Protein AF-A0A1Y2CNN2-F1 (afdb_monomer_lite)

Secondary structure (DSSP, 8-state):
---SS--EEETT--S---TTTPBPHHHHHHH-B-TTSPBEEESS------HHHHHHHHTTS-HHHHHHHHHHTTS-TTTS-HHHHHHHHHHHHTT-SSTTSS-EE--TT--SS--EE----STTSSTHHHHHHHHHHHHHHHHHSPPPTT-SS---S-EEEEEE-SSHHHHHHHHHHTT-TTEEEEEEEETT-S-HHHHHHHHS---TTEEEEEETT--HHHHHHHHHHHHT-HHHHHHHTEEE-STT-HHHHHHHHHHHHHHHHHHHHHHHHHHHHHHHHSS---PPPPPPP--SS-TTS-THHHH--

Sequence (309 aa):
MLGNTILYRSTRDSAAITKEDAFGFEDAVRTGLAADGGLFVPTQVPRIFSYAENAEEWSNLKYHEVAFKVFRAFIPTEEITDADLSAILQKSYATFSDERVVPVVKPGNSDGSIRVLELFHGPTFAFKDVALQALGNLFDFFLSRPQPASSKAERSDKIAVLGATSGDTGGAAIYGLRGKRNVDVFILHPKGRISPVQEQQMTSVLDPNVHNIAVDGATFDDCQEIVKVLMGNPEFKTKYSLAAVNSINWARILAQTVYYFVSYLAVMKKLVWKERRMSANSHVSTSLSQPETLEIFSPHTTPSKWVSQ

Organism: NCBI:txid329046

Structure (mmCIF, N/CA/C/O backbone):
data_AF-A0A1Y2CNN2-F1
#
_entry.id   AF-A0A1Y2CNN2-F1
#
loop_
_atom_site.group_PDB
_atom_site.id
_atom_site.type_symbol
_atom_site.label_atom_id
_atom_site.label_alt_id
_atom_site.label_comp_id
_atom_site.label_asym_id
_atom_site.label_entity_id
_atom_site.label_seq_id
_atom_site.pdbx_PDB_ins_code
_atom_site.Cartn_x
_atom_site.Cartn_y
_atom_site.Cartn_z
_atom_site.occupancy
_atom_site.B_iso_or_equiv
_atom_site.auth_seq_id
_atom_site.auth_comp_id
_atom_site.auth_asym_id
_atom_site.auth_atom_id
_atom_site.pdbx_PDB_model_num
ATOM 1 N N . MET A 1 1 ? 21.809 18.545 13.324 1.00 40.00 1 MET A N 1
ATOM 2 C CA . MET A 1 1 ? 21.553 18.107 11.935 1.00 40.00 1 MET A CA 1
ATOM 3 C C . MET A 1 1 ? 21.005 16.696 11.990 1.00 40.00 1 MET A C 1
ATOM 5 O O . MET A 1 1 ? 21.564 15.885 12.720 1.00 40.00 1 MET A O 1
ATOM 9 N N . LEU A 1 2 ? 19.899 16.429 11.296 1.00 51.34 2 LEU A N 1
ATOM 10 C CA . LEU A 1 2 ? 19.390 15.070 11.103 1.00 51.34 2 LEU A CA 1
ATOM 11 C C . LEU A 1 2 ? 20.512 14.258 10.429 1.00 51.34 2 LEU A C 1
ATOM 13 O O . LEU A 1 2 ? 21.095 14.732 9.458 1.00 51.34 2 LEU A O 1
ATOM 17 N N . GLY A 1 3 ? 20.897 13.108 10.990 1.00 53.44 3 GLY A N 1
ATOM 18 C CA . GLY A 1 3 ? 21.877 12.221 10.347 1.00 53.44 3 GLY A CA 1
ATOM 19 C C . GLY A 1 3 ? 21.348 11.672 9.014 1.00 53.44 3 GLY A C 1
ATOM 20 O O . GLY A 1 3 ? 20.230 11.982 8.618 1.00 53.44 3 GLY A O 1
ATOM 21 N N . ASN A 1 4 ? 22.100 10.793 8.345 1.00 65.12 4 ASN A N 1
ATOM 22 C CA . ASN A 1 4 ? 21.679 10.165 7.075 1.00 65.12 4 ASN A CA 1
ATOM 23 C C . ASN A 1 4 ? 20.389 9.310 7.163 1.00 65.12 4 ASN A C 1
ATOM 25 O O . ASN A 1 4 ? 19.933 8.781 6.154 1.00 65.12 4 ASN A O 1
ATOM 29 N N . THR A 1 5 ? 19.806 9.151 8.351 1.00 80.94 5 THR A N 1
ATOM 30 C CA . THR A 1 5 ? 18.555 8.429 8.594 1.00 80.94 5 THR A CA 1
ATOM 31 C C . THR A 1 5 ? 17.352 9.244 8.106 1.00 80.94 5 THR A C 1
ATOM 33 O O . THR A 1 5 ? 17.127 10.360 8.578 1.00 80.94 5 THR A O 1
ATOM 36 N N . ILE A 1 6 ? 16.545 8.676 7.202 1.00 89.19 6 ILE A N 1
ATOM 37 C CA . ILE A 1 6 ? 15.270 9.279 6.789 1.00 89.19 6 ILE A CA 1
ATOM 38 C C . ILE A 1 6 ? 14.276 9.218 7.947 1.00 89.19 6 ILE A C 1
ATOM 40 O O . ILE A 1 6 ? 14.009 8.147 8.483 1.00 89.19 6 ILE A O 1
ATOM 44 N N . LEU A 1 7 ? 13.722 10.377 8.294 1.00 91.88 7 LEU A N 1
ATOM 45 C CA . LEU A 1 7 ? 12.621 10.529 9.242 1.00 91.88 7 LEU A CA 1
ATOM 46 C C . LEU A 1 7 ? 11.445 11.217 8.548 1.00 91.88 7 LEU A C 1
ATOM 48 O O . LEU A 1 7 ? 11.556 11.656 7.403 1.00 91.88 7 LEU A O 1
ATOM 52 N N . TYR A 1 8 ? 10.328 11.336 9.254 1.00 92.19 8 TYR A N 1
ATOM 53 C CA . TYR A 1 8 ? 9.070 11.862 8.746 1.00 92.19 8 TYR A CA 1
ATOM 54 C C . TYR A 1 8 ? 8.606 13.076 9.536 1.00 92.19 8 TYR A C 1
ATOM 56 O O . TYR A 1 8 ? 8.888 13.220 10.725 1.00 92.19 8 TYR A O 1
ATOM 64 N N . ARG A 1 9 ? 7.872 13.953 8.860 1.00 91.31 9 ARG A N 1
ATOM 65 C CA . ARG A 1 9 ? 7.282 15.164 9.428 1.00 91.31 9 ARG A CA 1
ATOM 66 C C . ARG A 1 9 ? 5.884 15.405 8.893 1.00 91.31 9 ARG A C 1
ATOM 68 O O . ARG A 1 9 ? 5.548 14.894 7.823 1.00 91.31 9 ARG A O 1
ATOM 75 N N . SER A 1 10 ? 5.107 16.224 9.591 1.00 90.81 10 SER A N 1
ATOM 76 C CA . SER A 1 10 ? 3.845 16.725 9.063 1.00 90.81 10 SER A CA 1
ATOM 77 C C . SER A 1 10 ? 4.100 17.774 7.978 1.00 90.81 10 SER A C 1
ATOM 79 O O . SER A 1 10 ? 5.024 18.590 8.040 1.00 90.81 10 SER A O 1
ATOM 81 N N . THR A 1 11 ? 3.239 17.806 6.964 1.00 89.69 11 THR A N 1
ATOM 82 C CA . THR A 1 11 ? 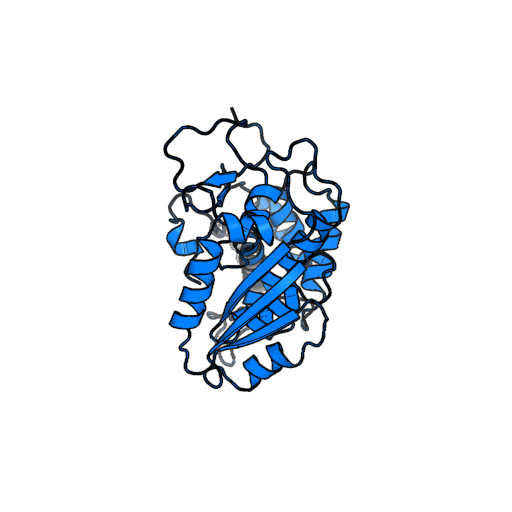3.193 18.906 5.990 1.00 89.69 11 THR A CA 1
ATOM 83 C C . THR A 1 11 ? 2.770 20.242 6.603 1.00 89.69 11 THR A C 1
ATOM 85 O O . THR A 1 11 ? 2.935 21.268 5.948 1.00 89.69 11 THR A O 1
ATOM 88 N N . ARG A 1 12 ? 2.175 20.240 7.803 1.00 88.38 12 ARG A N 1
ATOM 89 C CA . ARG A 1 12 ? 1.718 21.446 8.515 1.00 88.38 12 ARG A CA 1
ATOM 90 C C . ARG A 1 12 ? 2.686 21.901 9.611 1.00 88.38 12 ARG A C 1
ATOM 92 O O . ARG A 1 12 ? 2.452 22.948 10.208 1.00 88.38 12 ARG A O 1
ATOM 99 N N . ASP A 1 13 ? 3.797 21.188 9.801 1.00 84.81 13 ASP A N 1
ATOM 100 C CA . ASP A 1 13 ? 4.881 21.641 10.668 1.00 84.81 13 ASP A CA 1
ATOM 101 C C . ASP A 1 13 ? 5.493 22.927 10.096 1.00 84.81 13 ASP A C 1
ATOM 103 O O . ASP A 1 13 ? 6.092 22.934 9.017 1.00 84.81 13 ASP A O 1
ATOM 107 N N . SER A 1 14 ? 5.329 24.033 10.820 1.00 67.62 14 SER A N 1
ATOM 108 C CA . SER A 1 14 ? 5.828 25.358 10.435 1.00 67.62 14 SER A CA 1
ATOM 109 C C . SER A 1 14 ? 7.227 25.670 10.979 1.00 67.62 14 SER A C 1
ATOM 111 O O . SER A 1 14 ? 7.791 26.711 10.650 1.00 67.62 14 SER A O 1
ATOM 113 N N . ALA A 1 15 ? 7.777 24.806 11.835 1.00 66.25 15 ALA A N 1
ATOM 114 C CA . ALA A 1 15 ? 9.052 25.009 12.517 1.00 66.25 15 ALA A CA 1
ATOM 115 C C . ALA A 1 15 ? 10.172 24.135 11.932 1.00 66.25 15 ALA A C 1
ATOM 117 O O . ALA A 1 15 ? 9.927 23.107 11.300 1.00 66.25 15 ALA A O 1
ATOM 118 N N . ALA A 1 16 ? 11.424 24.538 12.167 1.00 68.31 16 ALA A N 1
ATOM 119 C CA . ALA A 1 16 ? 12.579 23.690 11.900 1.00 68.31 16 ALA A CA 1
ATOM 120 C C . ALA A 1 16 ? 12.519 22.455 12.817 1.00 68.31 16 ALA A C 1
ATOM 122 O O . ALA A 1 16 ? 12.692 22.570 14.026 1.00 68.31 16 ALA A O 1
ATOM 123 N N . ILE A 1 17 ? 12.244 21.290 12.233 1.00 71.44 17 ILE A N 1
ATOM 124 C CA . ILE A 1 17 ? 12.070 20.022 12.949 1.00 71.44 17 ILE A CA 1
ATOM 125 C C . ILE A 1 17 ? 13.416 19.494 13.437 1.00 71.44 17 ILE A C 1
ATOM 127 O O . ILE A 1 17 ? 14.371 19.370 12.660 1.00 71.44 17 ILE A O 1
ATOM 131 N N . THR A 1 18 ? 13.484 19.155 14.721 1.00 73.81 18 THR A N 1
ATOM 132 C CA . THR A 1 18 ? 14.624 18.438 15.298 1.00 73.81 18 THR A CA 1
ATOM 133 C C . THR A 1 18 ? 14.467 16.924 15.118 1.00 73.81 18 THR A C 1
ATOM 135 O O . THR A 1 18 ? 13.418 16.428 14.700 1.00 73.81 18 THR A O 1
ATOM 138 N N . LYS A 1 19 ? 15.520 16.153 15.415 1.00 69.75 19 LYS A N 1
ATOM 139 C CA . LYS A 1 19 ? 15.445 14.683 15.351 1.00 69.75 19 LYS A CA 1
ATOM 140 C C . LYS A 1 19 ? 14.430 14.147 16.364 1.00 69.75 19 LYS A C 1
ATOM 142 O O . LYS A 1 19 ? 13.763 13.150 16.112 1.00 69.75 19 LYS A O 1
ATOM 147 N N . GLU A 1 20 ? 14.318 14.839 17.486 1.00 73.06 20 GLU A N 1
ATOM 148 C CA . GLU A 1 20 ? 13.460 14.537 18.618 1.00 73.06 20 GLU A CA 1
ATOM 149 C C . GLU A 1 20 ? 11.987 14.828 18.310 1.00 73.06 20 GLU A C 1
ATOM 151 O O . GLU A 1 20 ? 11.116 14.186 18.893 1.00 73.06 20 GLU A O 1
ATOM 156 N N . ASP A 1 21 ? 11.698 15.709 17.348 1.00 76.38 21 ASP A N 1
ATOM 157 C CA . ASP A 1 21 ? 10.338 16.028 16.893 1.00 76.38 21 ASP A CA 1
ATOM 158 C C . ASP A 1 21 ? 9.880 15.110 15.750 1.00 76.38 21 ASP A C 1
ATOM 160 O O . ASP A 1 21 ? 8.706 14.756 15.664 1.00 76.38 21 ASP A O 1
ATOM 164 N N . ALA A 1 22 ? 10.811 14.651 14.909 1.00 84.19 22 ALA A N 1
ATOM 165 C CA . ALA A 1 22 ? 10.512 13.836 13.734 1.00 84.19 22 ALA A CA 1
ATOM 166 C C . ALA A 1 22 ? 10.032 12.410 14.074 1.00 84.19 22 ALA A C 1
ATOM 168 O O . ALA A 1 22 ? 10.313 11.862 15.142 1.00 84.19 22 ALA A O 1
ATOM 169 N N . PHE A 1 23 ? 9.310 11.804 13.139 1.00 88.62 23 PHE A N 1
ATOM 170 C CA . PHE A 1 23 ? 8.669 10.496 13.262 1.00 88.62 23 PHE A CA 1
ATOM 171 C C . PHE A 1 23 ? 9.451 9.412 12.512 1.00 88.62 23 PHE A C 1
ATOM 173 O O . PHE A 1 23 ? 10.078 9.693 11.488 1.00 88.62 23 PHE A O 1
ATOM 180 N N . GLY A 1 24 ? 9.401 8.172 13.001 1.00 91.56 24 GLY A N 1
ATOM 181 C CA . GLY A 1 24 ? 9.888 7.008 12.256 1.00 91.56 24 GLY A CA 1
ATOM 182 C C . GLY A 1 24 ? 8.975 6.642 11.081 1.00 91.56 24 GLY A C 1
ATOM 183 O O . GLY A 1 24 ? 7.867 7.169 10.933 1.00 91.56 24 GLY A O 1
ATOM 184 N N . PHE A 1 25 ? 9.416 5.709 10.242 1.00 93.31 25 PHE A N 1
ATOM 185 C CA . PHE A 1 25 ? 8.589 5.159 9.169 1.00 93.31 25 PHE A CA 1
ATOM 186 C C . PHE A 1 25 ? 7.365 4.420 9.721 1.00 93.31 25 PHE A C 1
ATOM 188 O O . PHE A 1 25 ? 6.249 4.654 9.254 1.00 93.31 25 PHE A O 1
ATOM 195 N N . GLU A 1 26 ? 7.537 3.574 10.741 1.00 91.75 26 GLU A N 1
ATOM 196 C CA . GLU A 1 26 ? 6.423 2.879 11.394 1.00 91.75 26 GLU A CA 1
ATOM 197 C C . GLU A 1 26 ? 5.386 3.879 11.928 1.00 91.75 26 GLU A C 1
ATOM 199 O O . GLU A 1 26 ? 4.182 3.651 11.807 1.00 91.75 26 GLU A O 1
ATOM 204 N N . ASP A 1 27 ? 5.835 5.010 12.474 1.00 88.56 27 ASP A N 1
ATOM 205 C CA . ASP A 1 27 ? 4.959 6.066 12.986 1.00 88.56 27 ASP A CA 1
ATOM 206 C C . ASP A 1 27 ? 4.110 6.672 11.874 1.00 88.56 27 ASP A C 1
ATOM 208 O O . ASP A 1 27 ? 2.886 6.752 12.008 1.00 88.56 27 ASP A O 1
ATOM 212 N N . ALA A 1 28 ? 4.743 7.042 10.760 1.00 90.12 28 ALA A N 1
ATOM 213 C CA . ALA A 1 28 ? 4.059 7.587 9.595 1.00 90.12 28 ALA A CA 1
ATOM 214 C C . ALA A 1 28 ? 3.030 6.595 9.025 1.00 90.12 28 ALA A C 1
ATOM 216 O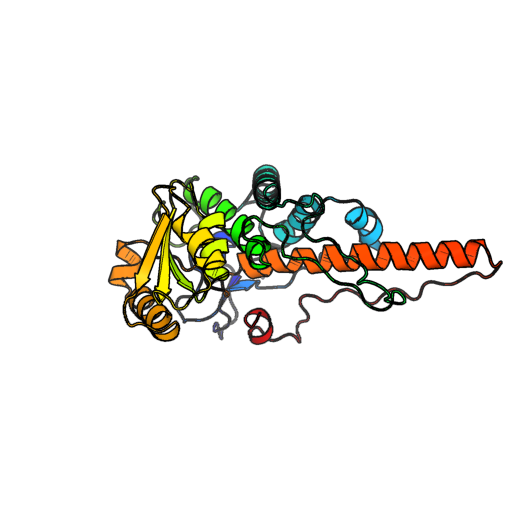 O . ALA A 1 28 ? 1.909 6.982 8.682 1.00 90.12 28 ALA A O 1
ATOM 217 N N . VAL A 1 29 ? 3.377 5.304 8.968 1.00 91.00 29 VAL A N 1
ATOM 218 C CA . VAL A 1 29 ? 2.510 4.250 8.417 1.00 91.00 29 VAL A CA 1
ATOM 219 C C . VAL A 1 29 ? 1.351 3.904 9.350 1.00 91.00 29 VAL A C 1
ATOM 221 O O . VAL A 1 29 ? 0.218 3.789 8.883 1.00 91.00 29 VAL A O 1
ATOM 224 N N . ARG A 1 30 ? 1.593 3.742 10.655 1.00 86.69 30 ARG A N 1
ATOM 225 C CA . ARG A 1 30 ? 0.552 3.353 11.626 1.00 86.69 30 ARG A CA 1
ATOM 226 C C . ARG A 1 30 ? -0.384 4.494 11.989 1.00 86.69 30 ARG A C 1
ATOM 228 O O . ARG A 1 30 ? -1.565 4.249 12.221 1.00 86.69 30 ARG A O 1
ATOM 235 N N . THR A 1 31 ? 0.118 5.724 12.016 1.00 81.44 31 THR A N 1
ATOM 236 C CA . THR A 1 31 ? -0.699 6.893 12.361 1.00 81.44 31 THR A CA 1
ATOM 237 C C . THR A 1 31 ? -1.536 7.355 11.165 1.00 81.44 31 THR A C 1
ATOM 239 O O . THR A 1 31 ? -2.697 7.735 11.330 1.00 81.44 31 THR A O 1
ATOM 242 N N . GLY A 1 32 ? -0.972 7.306 9.951 1.00 79.06 32 GLY A N 1
ATOM 243 C CA . GLY A 1 32 ? -1.628 7.702 8.702 1.00 79.06 32 GLY A CA 1
ATOM 244 C C . GLY A 1 32 ? -1.768 9.219 8.527 1.00 79.06 32 GLY A C 1
ATOM 245 O O . GLY A 1 32 ? -1.270 9.766 7.547 1.00 79.06 32 GLY A O 1
ATOM 246 N N . LEU A 1 33 ? -2.413 9.904 9.477 1.00 80.19 33 LEU A N 1
ATOM 247 C CA . LEU A 1 33 ? -2.589 11.362 9.504 1.00 80.19 33 LEU A CA 1
ATOM 248 C C . LEU A 1 33 ? -1.944 11.943 10.766 1.00 80.19 33 LEU A C 1
ATOM 250 O O . LEU A 1 33 ? -2.186 11.435 11.861 1.00 80.19 33 LEU A O 1
ATOM 254 N N . ALA A 1 34 ? -1.152 13.006 10.625 1.00 82.50 34 ALA A N 1
ATOM 255 C CA . ALA A 1 34 ? -0.531 13.675 11.764 1.00 82.50 34 ALA A CA 1
ATOM 256 C C . ALA A 1 34 ? -1.586 14.342 12.672 1.00 82.50 34 ALA A C 1
ATOM 258 O O . ALA A 1 34 ? -2.714 14.617 12.254 1.00 82.50 34 ALA A O 1
ATOM 259 N N . ALA A 1 35 ? -1.227 14.592 13.936 1.00 80.06 35 ALA A N 1
ATOM 260 C CA . ALA A 1 35 ? -2.151 15.117 14.951 1.00 80.06 35 ALA A CA 1
ATOM 261 C C . ALA A 1 35 ? -2.714 16.512 14.612 1.00 80.06 35 ALA A C 1
ATOM 263 O O . ALA A 1 35 ? -3.824 16.852 15.008 1.00 80.06 35 ALA A O 1
ATOM 264 N N . ASP A 1 36 ? -1.974 17.294 13.831 1.00 82.44 36 ASP A N 1
ATOM 265 C CA . ASP A 1 36 ? -2.351 18.610 13.304 1.00 82.44 36 ASP A CA 1
ATOM 266 C C . ASP A 1 36 ? -3.210 18.537 12.018 1.00 82.44 36 ASP A C 1
ATOM 268 O O . ASP A 1 36 ? -3.526 19.560 11.399 1.00 82.44 36 ASP A O 1
ATOM 272 N N . GLY A 1 37 ? -3.570 17.326 11.577 1.00 79.06 37 GLY A N 1
ATOM 273 C CA . GLY A 1 37 ? -4.293 17.061 10.335 1.00 79.06 37 GLY A CA 1
ATOM 274 C C . GLY A 1 37 ? -3.444 17.182 9.064 1.00 79.06 37 GLY A C 1
ATOM 275 O O . GLY A 1 37 ? -4.004 17.248 7.968 1.00 79.06 37 GLY A O 1
ATOM 276 N N . GLY A 1 38 ? -2.118 17.269 9.183 1.00 85.50 38 GLY A N 1
ATOM 277 C CA . GLY A 1 38 ? -1.180 17.227 8.066 1.00 85.50 38 GLY A CA 1
ATOM 278 C C . GLY A 1 38 ? -0.840 15.803 7.620 1.00 85.50 38 GLY A C 1
ATOM 279 O O . GLY A 1 38 ? -1.172 14.814 8.275 1.00 85.50 38 GLY A O 1
ATOM 280 N N . LEU A 1 39 ? -0.182 15.698 6.465 1.00 88.38 39 LEU A N 1
ATOM 281 C CA . LEU A 1 39 ? 0.276 14.424 5.907 1.00 88.38 39 LEU A CA 1
ATOM 282 C C . LEU A 1 39 ? 1.710 14.145 6.339 1.00 88.38 39 LEU A C 1
ATOM 284 O O . LEU A 1 39 ? 2.512 15.074 6.422 1.00 88.38 39 LEU A O 1
ATOM 288 N N . PHE A 1 40 ? 2.051 12.874 6.544 1.00 90.06 40 PHE A N 1
ATOM 289 C CA . PHE A 1 40 ? 3.444 12.495 6.748 1.00 90.06 40 PHE A CA 1
ATOM 290 C C . PHE A 1 40 ? 4.212 12.517 5.427 1.00 90.06 40 PHE A C 1
ATOM 292 O O . PHE A 1 40 ? 3.811 11.890 4.446 1.00 90.06 40 PHE A O 1
ATOM 299 N N . VAL A 1 41 ? 5.339 13.222 5.424 1.00 92.69 41 VAL A N 1
ATOM 300 C CA . VAL A 1 41 ? 6.306 13.269 4.321 1.00 92.69 41 VAL A CA 1
ATOM 301 C C . VAL A 1 41 ? 7.716 13.084 4.875 1.00 92.69 41 VAL A C 1
ATOM 303 O O . VAL A 1 41 ? 7.967 13.457 6.025 1.00 92.69 41 VAL A O 1
ATOM 306 N N . PRO A 1 42 ? 8.653 12.517 4.101 1.00 92.56 42 PRO A N 1
ATOM 307 C CA . PRO A 1 42 ? 10.022 12.366 4.555 1.00 92.56 42 PRO A CA 1
ATOM 308 C C . PRO A 1 42 ? 10.675 13.744 4.720 1.00 92.56 42 PRO A C 1
ATOM 310 O O . PRO A 1 42 ? 10.375 14.693 3.990 1.00 92.56 42 PRO A O 1
ATOM 313 N N . THR A 1 43 ? 11.588 13.866 5.679 1.00 90.81 43 THR A N 1
ATOM 314 C CA . THR A 1 43 ? 12.342 15.103 5.930 1.00 90.81 43 THR A CA 1
ATOM 315 C C . THR A 1 43 ? 13.225 15.490 4.745 1.00 90.81 43 THR A C 1
ATOM 317 O O . THR A 1 43 ? 13.481 16.674 4.538 1.00 90.81 43 THR A O 1
ATOM 320 N N . GLN A 1 44 ? 13.631 14.509 3.938 1.00 89.19 44 GLN A N 1
ATOM 321 C CA . GLN A 1 44 ? 14.338 14.687 2.676 1.00 89.19 44 GLN A CA 1
ATOM 322 C C . GLN A 1 44 ? 13.976 13.568 1.692 1.00 89.19 44 GLN A C 1
ATOM 324 O O . GLN A 1 44 ? 13.674 12.447 2.095 1.00 89.19 44 GLN A O 1
ATOM 329 N N . VAL A 1 45 ? 14.046 13.860 0.395 1.00 90.50 45 VAL A N 1
ATOM 330 C CA . VAL A 1 45 ? 13.874 12.855 -0.660 1.00 90.50 45 VAL A CA 1
ATOM 331 C C . VAL A 1 45 ? 15.255 12.284 -1.010 1.00 90.50 45 VAL A C 1
ATOM 333 O O . VAL A 1 45 ? 16.107 13.038 -1.485 1.00 90.50 45 VAL A O 1
ATOM 336 N N . PRO A 1 46 ? 15.516 10.984 -0.785 1.00 90.19 46 PRO A N 1
ATOM 337 C CA . PRO A 1 46 ? 16.799 10.378 -1.111 1.00 90.19 46 PRO A CA 1
ATOM 338 C C . PRO A 1 46 ? 16.989 10.283 -2.631 1.00 90.19 46 PRO A C 1
ATOM 340 O O . PRO A 1 46 ? 16.077 9.916 -3.374 1.00 90.19 46 PRO A O 1
ATOM 343 N N . ARG A 1 47 ? 18.209 10.557 -3.102 1.00 89.94 47 ARG A N 1
ATOM 344 C CA . ARG A 1 47 ? 18.607 10.272 -4.485 1.00 89.94 47 ARG A CA 1
ATOM 345 C C . ARG A 1 47 ? 19.082 8.824 -4.570 1.00 89.94 47 ARG A C 1
ATOM 347 O O . ARG A 1 47 ? 20.165 8.507 -4.095 1.00 89.94 47 ARG A O 1
ATOM 354 N N . ILE A 1 48 ? 18.259 7.963 -5.162 1.00 90.19 48 ILE A N 1
ATOM 355 C CA . ILE A 1 48 ? 18.461 6.501 -5.140 1.00 90.19 48 ILE A CA 1
ATOM 356 C C . ILE A 1 48 ? 18.799 5.897 -6.501 1.00 90.19 48 ILE A C 1
ATOM 358 O O . ILE A 1 48 ? 19.053 4.700 -6.595 1.00 90.19 48 ILE A O 1
ATOM 362 N N . PHE A 1 49 ? 18.729 6.705 -7.558 1.00 90.00 49 PHE A N 1
ATOM 363 C CA . PHE A 1 49 ? 18.868 6.237 -8.925 1.00 90.00 49 PHE A CA 1
ATOM 364 C C . PHE A 1 49 ? 19.586 7.270 -9.787 1.00 90.00 49 PHE A C 1
ATOM 366 O O . PHE A 1 49 ? 19.257 8.460 -9.784 1.00 90.00 49 PHE A O 1
ATOM 373 N N . SER A 1 50 ? 20.525 6.774 -10.578 1.00 89.44 50 SER A N 1
ATOM 374 C CA . SER A 1 50 ? 21.099 7.450 -11.731 1.00 89.44 50 SER A CA 1
ATOM 375 C C . SER A 1 50 ? 21.088 6.480 -12.902 1.00 89.44 50 SER A C 1
ATOM 377 O O . SER A 1 50 ? 21.431 5.305 -12.749 1.00 89.44 50 SER A O 1
ATOM 379 N N . TYR A 1 51 ? 20.730 6.964 -14.093 1.00 84.00 51 TYR A N 1
ATOM 380 C CA . TYR A 1 51 ? 20.721 6.110 -15.278 1.00 84.00 51 TYR A CA 1
ATOM 381 C C . TYR A 1 51 ? 22.109 5.510 -15.546 1.00 84.00 51 TYR A C 1
ATOM 383 O O . TYR A 1 51 ? 22.230 4.317 -15.809 1.00 84.00 51 TYR A O 1
ATOM 391 N N . ALA A 1 52 ? 23.158 6.327 -15.430 1.00 86.06 52 ALA A N 1
ATOM 392 C CA . ALA A 1 52 ? 24.531 5.909 -15.695 1.00 86.06 52 ALA A CA 1
ATOM 393 C C . ALA A 1 52 ? 25.048 4.861 -14.697 1.00 86.06 52 ALA A C 1
ATOM 395 O O . ALA A 1 52 ? 25.861 4.022 -15.067 1.00 86.06 52 ALA A O 1
ATOM 396 N N . GLU A 1 53 ? 24.582 4.910 -13.449 1.00 86.94 53 GLU A N 1
ATOM 397 C CA . GLU A 1 53 ? 25.112 4.075 -12.366 1.00 86.94 53 GLU A CA 1
ATOM 398 C C . GLU A 1 53 ? 24.292 2.799 -12.167 1.00 86.94 53 GLU A C 1
ATOM 400 O O . GLU A 1 53 ? 24.843 1.762 -11.812 1.00 86.94 53 GLU A O 1
ATOM 405 N N . ASN A 1 54 ? 22.972 2.860 -12.376 1.00 89.88 54 ASN A N 1
ATOM 406 C CA . ASN A 1 54 ? 22.060 1.828 -11.881 1.00 89.88 54 ASN A CA 1
ATOM 407 C C . ASN A 1 54 ? 21.152 1.209 -12.946 1.00 89.88 54 ASN A C 1
ATOM 409 O O . ASN A 1 54 ? 20.540 0.177 -12.673 1.00 89.88 54 ASN A O 1
ATOM 413 N N . ALA A 1 55 ? 21.023 1.802 -14.142 1.00 89.69 55 ALA A N 1
ATOM 414 C CA . ALA A 1 55 ? 20.021 1.349 -15.111 1.00 89.69 55 ALA A CA 1
ATOM 415 C C . ALA A 1 55 ? 20.230 -0.107 -15.545 1.00 89.69 55 ALA A C 1
ATOM 417 O O . ALA A 1 55 ? 19.258 -0.853 -15.645 1.00 89.69 55 ALA A O 1
ATOM 418 N N . GLU A 1 56 ? 21.476 -0.526 -15.779 1.00 89.81 56 GLU A N 1
ATOM 419 C CA . GLU A 1 56 ? 21.776 -1.900 -16.188 1.00 89.81 56 GLU A CA 1
ATOM 420 C C . GLU A 1 56 ? 21.369 -2.905 -15.106 1.00 89.81 56 GLU A C 1
ATOM 422 O O . GLU A 1 56 ? 20.568 -3.799 -15.384 1.00 89.81 56 GLU A O 1
ATOM 427 N N . GLU A 1 57 ? 21.838 -2.700 -13.873 1.00 93.81 57 GLU A N 1
ATOM 428 C CA . GLU A 1 57 ? 21.508 -3.533 -12.714 1.00 93.81 57 GLU A CA 1
ATOM 429 C C . GLU A 1 57 ? 19.991 -3.599 -12.502 1.00 93.81 57 GLU A C 1
ATOM 431 O O . GLU A 1 57 ? 19.403 -4.680 -12.542 1.00 93.81 57 GLU A O 1
ATOM 436 N N . TRP A 1 58 ? 19.334 -2.446 -12.339 1.00 95.31 58 TRP A N 1
ATOM 437 C CA . TRP A 1 58 ? 17.916 -2.396 -11.983 1.00 95.31 58 TRP A CA 1
ATOM 438 C C . TRP A 1 58 ? 17.017 -2.947 -13.091 1.00 95.31 58 TRP A C 1
ATOM 440 O O . TRP A 1 58 ? 15.959 -3.500 -12.804 1.00 95.31 58 TRP A O 1
ATOM 450 N N . SER A 1 59 ? 17.431 -2.850 -14.358 1.00 93.06 59 SER A N 1
ATOM 451 C CA . SER A 1 59 ? 16.666 -3.398 -15.486 1.00 93.06 59 SER A CA 1
ATOM 452 C C . SER A 1 59 ? 16.635 -4.930 -15.552 1.00 93.06 59 SER A C 1
ATOM 454 O O . SER A 1 59 ? 15.926 -5.488 -16.399 1.00 93.06 59 SER A O 1
ATOM 456 N N . ASN A 1 60 ? 17.435 -5.607 -14.725 1.00 94.12 60 ASN A N 1
ATOM 457 C CA . ASN A 1 60 ? 17.497 -7.064 -14.625 1.00 94.12 60 ASN A CA 1
ATOM 458 C C . ASN A 1 60 ? 16.868 -7.597 -13.326 1.00 94.12 60 ASN A C 1
ATOM 460 O O . ASN A 1 60 ? 16.786 -8.810 -13.153 1.00 94.12 60 ASN A O 1
ATOM 464 N N . LEU A 1 61 ? 16.412 -6.707 -12.443 1.00 97.06 61 LEU A N 1
ATOM 465 C CA . LEU A 1 61 ? 15.756 -7.058 -11.190 1.00 97.06 61 LEU A CA 1
ATOM 466 C C . LEU A 1 61 ? 14.277 -7.395 -11.396 1.00 97.06 61 LEU A C 1
ATOM 468 O O . LEU A 1 61 ? 13.595 -6.836 -12.260 1.00 97.06 61 LEU A O 1
ATOM 472 N N . LYS A 1 62 ? 13.759 -8.276 -10.542 1.00 97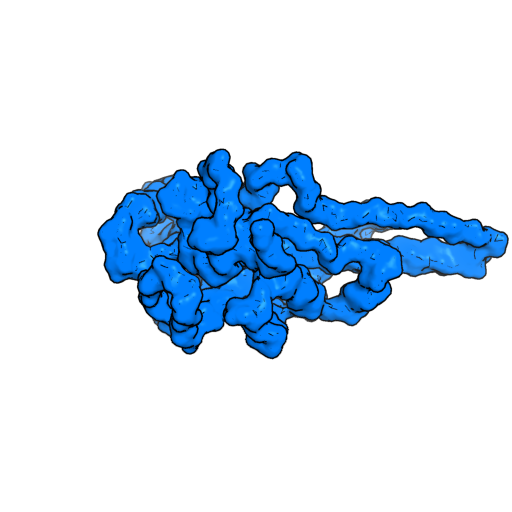.94 62 LYS A N 1
ATOM 473 C CA . LYS A 1 62 ? 12.323 -8.504 -10.367 1.00 97.94 62 LYS A CA 1
ATOM 474 C C . LYS A 1 62 ? 11.675 -7.305 -9.678 1.00 97.94 62 LYS A C 1
ATOM 476 O O . LYS A 1 62 ? 12.326 -6.521 -8.988 1.00 97.94 62 LYS A O 1
ATOM 481 N N . TYR A 1 63 ? 10.351 -7.199 -9.798 1.00 98.44 63 TYR A N 1
ATOM 482 C CA . TYR A 1 63 ? 9.595 -6.079 -9.231 1.00 98.44 63 TYR A CA 1
ATOM 483 C C . TYR A 1 63 ? 9.850 -5.881 -7.728 1.00 98.44 63 TYR A C 1
ATOM 485 O O . TYR A 1 63 ? 10.132 -4.768 -7.292 1.00 98.44 63 TYR A O 1
ATOM 493 N N . HIS A 1 64 ? 9.809 -6.960 -6.938 1.00 98.50 64 HIS A N 1
ATOM 494 C CA . HIS A 1 64 ? 10.024 -6.888 -5.488 1.00 98.50 64 HIS A CA 1
ATOM 495 C C . HIS A 1 64 ? 11.460 -6.483 -5.107 1.00 98.50 64 HIS A C 1
ATOM 497 O O . HIS A 1 64 ? 11.669 -5.911 -4.041 1.00 98.50 64 HIS A O 1
ATOM 503 N N . GLU A 1 65 ? 12.446 -6.727 -5.971 1.00 98.56 65 GLU A N 1
ATOM 504 C CA . GLU A 1 65 ? 13.842 -6.333 -5.751 1.00 98.56 65 GLU A CA 1
ATOM 505 C C . GLU A 1 65 ? 14.048 -4.840 -6.051 1.00 98.56 65 GLU A C 1
ATOM 507 O O . GLU A 1 65 ? 14.736 -4.145 -5.303 1.00 98.56 65 GLU A O 1
ATOM 512 N N . VAL A 1 66 ? 13.388 -4.309 -7.090 1.00 98.31 66 VAL A N 1
ATOM 513 C CA . VAL A 1 66 ? 13.317 -2.853 -7.313 1.00 98.31 66 VAL A CA 1
ATOM 514 C C . VAL A 1 66 ? 12.568 -2.184 -6.160 1.00 98.31 66 VAL A C 1
ATOM 516 O O . VAL A 1 66 ? 13.040 -1.185 -5.618 1.00 98.31 66 VAL A O 1
ATOM 519 N N . ALA A 1 67 ? 11.444 -2.766 -5.727 1.00 98.56 67 ALA A N 1
ATOM 520 C CA . ALA A 1 67 ? 10.703 -2.291 -4.563 1.00 98.56 67 ALA A CA 1
ATOM 521 C C . ALA A 1 67 ? 11.591 -2.251 -3.314 1.00 98.56 67 ALA A C 1
ATOM 523 O O . ALA A 1 67 ? 11.553 -1.264 -2.589 1.00 98.56 67 ALA A O 1
ATOM 524 N N . PHE A 1 68 ? 12.431 -3.267 -3.091 1.00 98.69 68 PHE A N 1
ATOM 525 C CA . PHE A 1 68 ? 13.352 -3.308 -1.956 1.00 98.69 68 PHE A CA 1
ATOM 526 C C . PHE A 1 68 ? 14.311 -2.119 -1.964 1.00 98.69 68 PHE A C 1
ATOM 528 O O . PHE A 1 68 ? 14.424 -1.426 -0.955 1.00 98.69 68 PHE A O 1
ATOM 535 N N . LYS A 1 69 ? 14.946 -1.826 -3.106 1.00 97.94 69 LYS A N 1
ATOM 536 C CA . LYS A 1 69 ? 15.861 -0.681 -3.227 1.00 97.94 69 LYS A CA 1
ATOM 537 C C . LYS A 1 69 ? 15.156 0.651 -2.973 1.00 97.94 69 LYS A C 1
ATOM 539 O O . LYS A 1 69 ? 15.699 1.502 -2.272 1.00 97.94 69 LYS A O 1
ATOM 544 N N . VAL A 1 70 ? 13.941 0.814 -3.502 1.00 97.62 70 VAL A N 1
ATOM 545 C CA . VAL A 1 70 ? 13.126 2.014 -3.273 1.00 97.62 70 VAL A CA 1
ATOM 546 C C . VAL A 1 70 ? 12.751 2.129 -1.798 1.00 97.62 70 VAL A C 1
ATOM 548 O O . VAL A 1 70 ? 13.052 3.142 -1.185 1.00 97.62 70 VAL A O 1
ATOM 551 N N . PHE A 1 71 ? 12.163 1.095 -1.194 1.00 98.06 71 PHE A N 1
ATOM 552 C CA . PHE A 1 71 ? 11.710 1.127 0.198 1.00 98.06 71 PHE A CA 1
ATOM 553 C C . PHE A 1 71 ? 12.862 1.334 1.177 1.00 98.06 71 PHE A C 1
ATOM 555 O O . PHE A 1 71 ? 12.751 2.163 2.076 1.00 98.06 71 PHE A O 1
ATOM 562 N N . ARG A 1 72 ? 13.989 0.638 0.991 1.00 97.25 72 ARG A N 1
ATOM 563 C CA . ARG A 1 72 ? 15.152 0.742 1.880 1.00 97.25 72 ARG A CA 1
ATOM 564 C C . ARG A 1 72 ? 15.685 2.169 1.978 1.00 97.25 72 ARG A C 1
ATOM 566 O O . ARG A 1 72 ? 16.128 2.580 3.043 1.00 97.25 72 ARG A O 1
ATOM 573 N N . ALA A 1 73 ? 15.591 2.952 0.908 1.00 95.50 73 ALA A N 1
ATOM 574 C CA . ALA A 1 73 ? 16.018 4.343 0.945 1.00 95.50 73 ALA A CA 1
ATOM 575 C C . ALA A 1 73 ? 15.163 5.234 1.857 1.00 95.50 73 ALA A C 1
ATOM 577 O O . ALA A 1 73 ? 15.632 6.286 2.273 1.00 95.50 73 ALA A O 1
ATOM 578 N N . PHE A 1 74 ? 13.932 4.823 2.167 1.00 96.12 74 PHE A N 1
ATOM 579 C CA . PHE A 1 74 ? 12.985 5.550 3.016 1.00 96.12 74 PHE A CA 1
ATOM 580 C C . PHE A 1 74 ? 12.762 4.888 4.384 1.00 96.12 74 PHE A C 1
ATOM 582 O O . PHE A 1 74 ? 12.042 5.446 5.215 1.00 96.12 74 PHE A O 1
ATOM 589 N N . ILE A 1 75 ? 13.343 3.704 4.610 1.00 95.31 75 ILE A N 1
ATOM 590 C CA . ILE A 1 75 ? 13.125 2.880 5.801 1.00 95.31 75 ILE A CA 1
ATOM 591 C C . ILE A 1 75 ? 14.480 2.511 6.417 1.00 95.31 75 ILE A C 1
ATOM 593 O O . ILE A 1 75 ? 15.202 1.675 5.856 1.00 95.31 75 ILE A O 1
ATOM 597 N N . PRO A 1 76 ? 14.820 3.079 7.585 1.00 93.06 76 PRO A N 1
ATOM 598 C CA . PRO A 1 76 ? 16.030 2.717 8.315 1.00 93.06 76 PRO A CA 1
ATOM 599 C C . PRO A 1 76 ? 16.080 1.219 8.654 1.00 93.06 76 PRO A C 1
ATOM 601 O O . PRO A 1 76 ? 15.055 0.589 8.932 1.00 93.06 76 PRO A O 1
ATOM 604 N N . THR A 1 77 ? 17.278 0.631 8.646 1.00 93.44 77 THR A N 1
ATOM 605 C CA . THR A 1 77 ? 17.488 -0.794 8.969 1.00 93.44 77 THR A CA 1
ATOM 606 C C . THR A 1 77 ? 17.146 -1.131 10.417 1.00 93.44 77 THR A C 1
ATOM 608 O O . THR A 1 77 ? 16.817 -2.274 10.723 1.00 93.44 77 THR A O 1
ATOM 611 N N . GLU A 1 78 ? 17.182 -0.131 11.295 1.00 90.75 78 GLU A N 1
ATOM 612 C CA . GLU A 1 78 ? 16.769 -0.216 12.694 1.00 90.75 78 GLU A CA 1
ATOM 613 C C . GLU A 1 78 ? 15.252 -0.409 12.833 1.00 90.75 78 GLU A C 1
ATOM 615 O O . GLU A 1 78 ? 14.794 -0.994 13.813 1.00 90.75 78 GLU A O 1
ATOM 620 N N . GLU A 1 79 ? 14.463 0.061 11.860 1.00 91.56 79 GLU A N 1
ATOM 621 C CA . GLU A 1 79 ? 13.011 -0.122 11.863 1.00 91.56 79 GLU A CA 1
ATOM 622 C C . GLU A 1 79 ? 12.600 -1.443 11.217 1.00 91.56 79 GLU A C 1
ATOM 624 O O . GLU A 1 79 ? 11.764 -2.152 11.779 1.00 91.56 79 GLU A O 1
ATOM 629 N N . ILE A 1 80 ? 13.187 -1.788 10.066 1.00 94.94 80 ILE A N 1
ATOM 630 C CA . ILE A 1 80 ? 12.936 -3.049 9.354 1.00 94.94 80 ILE A CA 1
ATOM 631 C C . ILE A 1 80 ? 14.261 -3.578 8.805 1.00 94.94 80 ILE A C 1
ATOM 633 O O . ILE A 1 80 ? 14.893 -2.904 7.988 1.00 94.94 80 ILE A O 1
ATOM 637 N N . THR A 1 81 ? 14.661 -4.795 9.181 1.00 96.69 81 THR A N 1
ATOM 638 C CA . THR A 1 81 ? 15.895 -5.414 8.668 1.00 96.69 81 THR A CA 1
ATOM 639 C C . THR A 1 81 ? 15.808 -5.689 7.162 1.00 96.69 81 THR A C 1
ATOM 641 O O . THR A 1 81 ? 14.724 -5.681 6.577 1.00 96.69 81 THR A O 1
ATOM 644 N N . ASP A 1 82 ? 16.940 -5.921 6.493 1.00 98.19 82 ASP A N 1
ATOM 645 C CA . ASP A 1 82 ? 16.950 -6.273 5.061 1.00 98.19 82 ASP A CA 1
ATOM 646 C C . ASP A 1 82 ? 16.226 -7.582 4.765 1.00 98.19 82 ASP A C 1
ATOM 648 O O . ASP A 1 82 ? 15.475 -7.664 3.791 1.00 98.19 82 ASP A O 1
ATOM 652 N N . ALA A 1 83 ? 16.397 -8.575 5.636 1.00 98.50 83 ALA A N 1
ATOM 653 C CA . ALA A 1 83 ? 15.708 -9.850 5.515 1.00 98.50 83 ALA A CA 1
ATOM 654 C C . ALA A 1 83 ? 14.187 -9.668 5.626 1.00 98.50 83 ALA A C 1
ATOM 656 O O . ALA A 1 83 ? 13.448 -10.151 4.765 1.00 98.50 83 ALA A O 1
ATOM 657 N N . ASP A 1 84 ? 13.728 -8.912 6.627 1.00 98.38 84 ASP A N 1
ATOM 658 C CA . ASP A 1 84 ? 12.300 -8.666 6.841 1.00 98.38 84 ASP A CA 1
ATOM 659 C C . ASP A 1 84 ? 11.689 -7.853 5.698 1.00 98.38 84 ASP A C 1
ATOM 661 O O . ASP A 1 84 ? 10.643 -8.224 5.168 1.00 98.38 84 ASP A O 1
ATOM 665 N N . LEU A 1 85 ? 12.351 -6.773 5.264 1.00 98.69 85 LEU A N 1
ATOM 666 C CA . LEU A 1 85 ? 11.842 -5.933 4.180 1.00 98.69 85 LEU A CA 1
ATOM 667 C C . LEU A 1 85 ? 11.746 -6.718 2.866 1.00 98.69 85 LEU A C 1
ATOM 669 O O . LEU A 1 85 ? 10.742 -6.617 2.160 1.00 98.69 85 LEU A O 1
ATOM 673 N N . SER A 1 86 ? 12.761 -7.527 2.555 1.00 98.69 86 SER A N 1
ATOM 674 C CA . SER A 1 86 ? 12.744 -8.397 1.377 1.00 98.69 86 SER A CA 1
ATOM 675 C C . SER A 1 86 ? 11.581 -9.394 1.435 1.00 98.69 86 SER A C 1
ATOM 677 O O . SER A 1 86 ? 10.806 -9.494 0.481 1.00 98.69 86 SER A O 1
ATOM 679 N N . ALA A 1 87 ? 11.380 -10.054 2.582 1.00 98.62 87 ALA A N 1
ATOM 680 C CA . ALA A 1 87 ? 10.285 -11.001 2.781 1.00 98.62 87 ALA A CA 1
ATOM 681 C C . ALA A 1 87 ? 8.899 -10.337 2.665 1.00 98.62 87 ALA A C 1
ATOM 683 O O . ALA A 1 87 ? 8.003 -10.882 2.015 1.00 98.62 87 ALA A O 1
ATOM 684 N N . ILE A 1 88 ? 8.724 -9.142 3.242 1.00 98.62 88 ILE A N 1
ATOM 685 C CA . ILE A 1 88 ? 7.486 -8.353 3.155 1.00 98.62 88 ILE A CA 1
ATOM 686 C C . ILE A 1 88 ? 7.151 -8.046 1.695 1.00 98.62 88 ILE A C 1
ATOM 688 O O . ILE A 1 88 ? 6.024 -8.286 1.255 1.00 98.62 88 ILE A O 1
ATOM 692 N N . LEU A 1 89 ? 8.112 -7.532 0.927 1.00 98.69 89 LEU A N 1
ATOM 693 C CA . LEU A 1 89 ? 7.881 -7.118 -0.457 1.00 98.69 89 LEU A CA 1
ATOM 694 C C . LEU A 1 89 ? 7.680 -8.316 -1.385 1.00 98.69 89 LEU A C 1
ATOM 696 O O . LEU A 1 89 ? 6.789 -8.286 -2.233 1.00 98.69 89 LEU A O 1
ATOM 700 N N . GLN A 1 90 ? 8.433 -9.399 -1.187 1.00 98.50 90 GLN A N 1
ATOM 701 C CA . GLN A 1 90 ? 8.226 -10.640 -1.928 1.00 98.50 90 GLN A CA 1
ATOM 702 C C . GLN A 1 90 ? 6.814 -11.195 -1.690 1.00 98.50 90 GLN A C 1
ATOM 704 O O . GLN A 1 90 ? 6.110 -11.503 -2.649 1.00 98.50 90 GLN A O 1
ATOM 709 N N . LYS A 1 91 ? 6.360 -11.252 -0.429 1.00 98.31 91 LYS A N 1
ATOM 710 C CA . LYS A 1 91 ? 4.994 -11.675 -0.075 1.00 98.31 91 LYS A CA 1
ATOM 711 C C . LYS A 1 91 ? 3.928 -10.756 -0.679 1.00 98.31 91 LYS A C 1
ATOM 713 O O . LYS A 1 91 ? 2.892 -11.239 -1.122 1.00 98.31 91 LYS A O 1
ATOM 718 N N . SER A 1 92 ? 4.182 -9.448 -0.711 1.00 98.38 92 SER A N 1
ATOM 719 C CA . SER A 1 92 ? 3.227 -8.439 -1.193 1.00 98.38 92 SER A CA 1
ATOM 720 C C . SER A 1 92 ? 2.936 -8.540 -2.684 1.00 98.38 92 SER A C 1
ATOM 722 O O . SER A 1 92 ? 1.812 -8.287 -3.102 1.00 98.38 92 SER A O 1
ATOM 724 N N . TYR A 1 93 ? 3.932 -8.911 -3.484 1.00 98.50 93 TYR A N 1
ATOM 725 C CA . TYR A 1 93 ? 3.791 -8.948 -4.939 1.00 98.50 93 TYR A CA 1
ATOM 726 C C . TYR A 1 93 ? 3.619 -10.362 -5.509 1.00 98.50 93 TYR A C 1
ATOM 728 O O . TYR A 1 93 ? 3.419 -10.510 -6.709 1.00 98.50 93 TYR A O 1
ATOM 736 N N . ALA A 1 94 ? 3.629 -11.398 -4.663 1.00 97.75 94 ALA A N 1
ATOM 737 C CA . ALA A 1 94 ? 3.410 -12.789 -5.071 1.00 97.75 94 ALA A CA 1
ATOM 738 C C . ALA A 1 94 ? 1.954 -13.115 -5.458 1.00 97.75 94 ALA A C 1
ATOM 740 O O . ALA A 1 94 ? 1.705 -14.141 -6.081 1.00 97.75 94 ALA A O 1
ATOM 741 N N . THR A 1 95 ? 0.988 -12.272 -5.079 1.00 94.69 95 THR A N 1
ATOM 742 C CA . THR A 1 95 ? -0.445 -12.458 -5.382 1.00 94.69 95 THR A CA 1
ATOM 743 C C . THR A 1 95 ? -0.855 -11.896 -6.744 1.00 94.69 95 THR A C 1
ATOM 745 O O . THR A 1 95 ? -2.025 -11.979 -7.115 1.00 94.69 95 THR A O 1
ATOM 748 N N . PHE A 1 96 ? 0.090 -11.321 -7.491 1.00 98.31 96 PHE A N 1
ATOM 749 C CA . PHE A 1 96 ? -0.148 -10.793 -8.826 1.00 98.31 96 PHE A CA 1
ATOM 750 C C . PHE A 1 96 ? -0.086 -11.921 -9.857 1.00 98.31 96 PHE A C 1
ATOM 752 O O . PHE A 1 96 ? 0.792 -12.778 -9.817 1.00 98.31 96 PHE A O 1
ATOM 759 N N . SER A 1 97 ? -1.032 -11.904 -10.789 1.00 97.81 97 SER A N 1
ATOM 760 C CA . SER A 1 97 ? -1.183 -12.921 -11.835 1.00 97.81 97 SER A CA 1
ATOM 761 C C . SER A 1 97 ? -0.127 -12.835 -12.945 1.00 97.81 97 SER A C 1
ATOM 763 O O . SER A 1 97 ? 0.118 -13.830 -13.625 1.00 97.81 97 SER A O 1
ATOM 765 N N . ASP A 1 98 ? 0.529 -11.682 -13.107 1.00 97.81 98 ASP A N 1
ATOM 766 C CA . ASP A 1 98 ? 1.682 -11.501 -13.994 1.00 97.81 98 ASP A CA 1
ATOM 767 C C . ASP A 1 98 ? 2.971 -11.426 -13.162 1.00 97.81 98 ASP A C 1
ATOM 769 O O . ASP A 1 98 ? 3.078 -10.607 -12.249 1.00 97.81 98 ASP A O 1
ATOM 773 N N . GLU A 1 99 ? 3.981 -12.233 -13.504 1.00 95.94 99 GLU A N 1
ATOM 774 C CA . GLU A 1 99 ? 5.274 -12.272 -12.797 1.00 95.94 99 GLU A CA 1
ATOM 775 C C . GLU A 1 99 ? 6.014 -10.924 -12.797 1.00 95.94 99 GLU A C 1
ATOM 777 O O . GLU A 1 99 ? 6.840 -10.651 -11.923 1.00 95.94 99 GLU A O 1
ATOM 782 N N . ARG A 1 100 ? 5.732 -10.061 -13.781 1.00 96.44 100 ARG A N 1
ATOM 783 C CA . ARG A 1 100 ? 6.308 -8.712 -13.880 1.00 96.44 100 ARG A CA 1
ATOM 784 C C . ARG A 1 100 ? 5.587 -7.715 -12.981 1.00 96.44 100 ARG A C 1
ATOM 786 O O . ARG A 1 100 ? 6.076 -6.593 -12.847 1.00 96.44 100 ARG A O 1
ATOM 793 N N . VAL A 1 101 ? 4.456 -8.107 -12.384 1.00 98.25 101 VAL A N 1
ATOM 794 C CA . VAL A 1 101 ? 3.551 -7.324 -11.525 1.00 98.25 101 VAL A CA 1
ATOM 795 C C . VAL A 1 101 ? 2.852 -6.186 -12.278 1.00 98.25 101 VAL A C 1
ATOM 797 O O . VAL A 1 101 ? 1.628 -6.090 -12.250 1.00 98.25 101 VAL A O 1
ATOM 800 N N . VAL A 1 102 ? 3.618 -5.346 -12.981 1.00 97.12 102 VAL A N 1
ATOM 801 C CA . VAL A 1 102 ? 3.152 -4.165 -13.720 1.00 97.12 102 VAL A CA 1
ATOM 802 C C . VAL A 1 102 ? 3.744 -4.113 -15.141 1.00 97.12 102 VAL A C 1
ATOM 804 O O . VAL A 1 102 ? 4.647 -3.327 -15.443 1.00 97.12 102 VAL A O 1
ATOM 807 N N . PRO A 1 103 ? 3.317 -4.992 -16.059 1.00 96.62 103 PRO A N 1
ATOM 808 C CA . PRO A 1 103 ? 3.920 -5.059 -17.379 1.00 96.62 103 PRO A CA 1
ATOM 809 C C . PRO A 1 103 ? 3.660 -3.795 -18.209 1.00 96.62 103 PRO A C 1
ATOM 811 O O . PRO A 1 103 ? 2.566 -3.233 -18.233 1.00 96.62 103 PRO A O 1
ATOM 814 N N . VAL A 1 104 ? 4.691 -3.372 -18.950 1.00 94.50 104 VAL A N 1
ATOM 815 C CA . VAL A 1 104 ? 4.581 -2.309 -19.957 1.00 94.50 104 VAL A CA 1
ATOM 816 C C . VAL A 1 104 ? 4.356 -2.927 -21.332 1.00 94.50 104 VAL A C 1
ATOM 818 O O . VAL A 1 104 ? 5.265 -3.527 -21.929 1.00 94.50 104 VAL A O 1
ATOM 821 N N . VAL A 1 105 ? 3.155 -2.729 -21.862 1.00 93.25 105 VAL A N 1
ATOM 822 C CA . VAL A 1 105 ? 2.707 -3.286 -23.138 1.00 93.25 105 VAL A CA 1
ATOM 823 C C . VAL A 1 105 ? 2.581 -2.211 -24.213 1.00 93.25 105 VAL A C 1
ATOM 825 O O . VAL A 1 105 ? 2.569 -1.004 -23.957 1.00 93.25 105 VAL A O 1
ATOM 828 N N . LYS A 1 106 ? 2.534 -2.659 -25.464 1.00 91.19 106 LYS A N 1
ATOM 829 C CA . LYS A 1 106 ? 2.258 -1.813 -26.621 1.00 91.19 106 LYS A CA 1
ATOM 830 C C . LYS A 1 106 ? 0.785 -2.015 -27.001 1.00 91.19 106 LYS A C 1
ATOM 832 O O . LYS A 1 106 ? 0.420 -3.158 -27.269 1.00 91.19 106 LYS A O 1
ATOM 837 N N . PRO A 1 107 ? -0.046 -0.962 -27.049 1.00 88.69 107 PRO A N 1
ATOM 838 C CA . PRO A 1 107 ? -1.450 -1.121 -27.403 1.00 88.69 107 PRO A CA 1
ATOM 839 C C . PRO A 1 107 ? -1.602 -1.362 -28.912 1.00 88.69 107 PRO A C 1
ATOM 841 O O . PRO A 1 107 ? -1.170 -0.533 -29.714 1.00 88.69 107 PRO A O 1
ATOM 844 N N . GLY A 1 108 ? -2.228 -2.483 -29.287 1.00 83.62 108 GLY A N 1
ATOM 845 C CA . GLY A 1 108 ? -2.679 -2.801 -30.651 1.00 83.62 108 GLY A CA 1
ATOM 846 C C . GLY A 1 108 ? -1.732 -2.366 -31.780 1.00 83.62 108 GLY A C 1
ATOM 847 O O . GLY A 1 108 ? -0.527 -2.629 -31.751 1.00 83.62 108 GLY A O 1
ATOM 848 N N . ASN A 1 109 ? -2.294 -1.654 -32.762 1.00 83.12 109 ASN A N 1
ATOM 849 C CA . ASN A 1 109 ? -1.596 -1.149 -33.951 1.00 83.12 109 ASN A CA 1
ATOM 850 C C . ASN A 1 109 ? -0.772 0.129 -33.702 1.00 83.12 109 ASN A C 1
ATOM 852 O O . ASN A 1 109 ? -0.461 0.837 -34.657 1.00 83.12 109 ASN A O 1
ATOM 856 N N . SER A 1 110 ? -0.415 0.459 -32.452 1.00 82.62 110 SER A N 1
ATOM 857 C CA . SER A 1 110 ? 0.485 1.590 -32.188 1.00 82.62 110 SER A CA 1
ATOM 858 C C . SER A 1 110 ? 1.767 1.458 -33.025 1.00 82.62 110 SER A C 1
ATOM 860 O O . SER A 1 110 ? 2.247 0.359 -33.294 1.00 82.62 110 SER A O 1
ATOM 862 N N . ASP A 1 111 ? 2.381 2.565 -33.418 1.00 81.00 111 ASP A N 1
ATOM 863 C CA . ASP A 1 111 ? 3.714 2.582 -34.037 1.00 81.00 111 ASP A CA 1
ATOM 864 C C . ASP A 1 111 ? 4.842 2.329 -33.016 1.00 81.00 111 ASP A C 1
ATOM 866 O O . ASP A 1 111 ? 6.000 2.103 -33.368 1.00 81.00 111 ASP A O 1
ATOM 870 N N . GLY A 1 112 ? 4.497 2.287 -31.729 1.00 76.31 112 GLY A N 1
ATOM 871 C CA . GLY A 1 112 ? 5.444 2.142 -30.643 1.00 76.31 112 GLY A CA 1
ATOM 872 C C . GLY A 1 112 ? 5.849 3.464 -29.984 1.00 76.31 112 GLY A C 1
ATOM 873 O O . GLY A 1 112 ? 6.742 3.419 -29.137 1.00 76.31 112 GLY A O 1
ATOM 874 N N . SER A 1 113 ? 5.190 4.581 -30.285 1.00 81.44 113 SER A N 1
ATOM 875 C CA . SER A 1 113 ? 5.280 5.829 -29.510 1.00 81.44 113 SER A CA 1
ATOM 876 C C . SER A 1 113 ? 4.518 5.750 -28.182 1.00 81.44 113 SER A C 1
ATOM 878 O O . SER A 1 113 ? 4.969 6.287 -27.175 1.00 81.44 113 SER A O 1
ATOM 880 N N . ILE A 1 114 ? 3.409 5.003 -28.148 1.00 87.38 114 ILE A N 1
ATOM 881 C CA . ILE A 1 114 ? 2.570 4.838 -26.956 1.00 87.38 114 ILE A CA 1
ATOM 882 C C . ILE A 1 114 ? 2.873 3.502 -26.271 1.00 87.38 114 ILE A C 1
ATOM 884 O O . ILE A 1 114 ? 3.103 2.464 -26.908 1.00 87.38 114 ILE A O 1
ATOM 888 N N . ARG A 1 115 ? 2.880 3.526 -24.940 1.00 88.94 115 ARG A N 1
ATOM 889 C CA . ARG A 1 115 ? 2.968 2.353 -24.069 1.00 88.94 115 ARG A CA 1
ATOM 890 C C . ARG A 1 115 ? 1.862 2.422 -23.028 1.00 88.94 115 ARG A C 1
ATOM 892 O O . ARG A 1 115 ? 1.486 3.510 -22.607 1.00 88.94 115 ARG A O 1
ATOM 899 N N . VAL A 1 116 ? 1.374 1.260 -22.617 1.00 94.19 116 VAL A N 1
ATOM 900 C CA . VAL A 1 116 ? 0.395 1.117 -21.538 1.00 94.19 116 VAL A CA 1
ATOM 901 C C . VAL A 1 116 ? 1.069 0.374 -20.394 1.00 94.19 116 VAL A C 1
ATOM 903 O O . VAL A 1 116 ? 1.673 -0.674 -20.615 1.00 94.19 116 VAL A O 1
ATOM 906 N N . LEU A 1 117 ? 0.997 0.943 -19.193 1.00 96.62 117 LEU A N 1
ATOM 907 C CA . LEU A 1 117 ? 1.399 0.287 -17.954 1.00 96.62 117 LEU A CA 1
ATOM 908 C C . LEU A 1 117 ? 0.167 -0.394 -17.362 1.00 96.62 117 LEU A C 1
ATOM 910 O O . LEU A 1 117 ? -0.771 0.278 -16.935 1.00 96.62 117 LEU A O 1
ATOM 914 N N . GLU A 1 118 ? 0.155 -1.720 -17.363 1.00 97.69 118 GLU A N 1
ATOM 915 C CA . GLU A 1 118 ? -0.960 -2.482 -16.811 1.00 97.69 118 GLU A CA 1
ATOM 916 C C . GLU A 1 118 ? -0.784 -2.617 -15.297 1.00 97.69 118 GLU A C 1
ATOM 918 O O . GLU A 1 118 ? 0.153 -3.256 -14.826 1.00 97.69 118 GLU A O 1
ATOM 923 N N . LEU A 1 119 ? -1.682 -2.003 -14.525 1.00 97.88 119 LEU A N 1
ATOM 924 C CA . LEU A 1 119 ? -1.655 -2.017 -13.055 1.00 97.88 119 LEU A CA 1
ATOM 925 C C . LEU A 1 119 ? -2.760 -2.903 -12.454 1.00 97.88 119 LEU A C 1
ATOM 927 O O . LEU A 1 119 ? -3.069 -2.803 -11.276 1.00 97.88 119 LEU A O 1
ATOM 931 N N . PHE A 1 120 ? -3.392 -3.752 -13.259 1.00 96.88 120 PHE A N 1
ATOM 932 C CA . PHE A 1 120 ? -4.600 -4.503 -12.899 1.00 96.88 120 PHE A CA 1
ATOM 933 C C . PHE A 1 120 ? -4.358 -6.014 -12.771 1.00 96.88 120 PHE A C 1
ATOM 935 O O . PHE A 1 120 ? -5.293 -6.798 -12.857 1.00 96.88 120 PHE A O 1
ATOM 942 N N . HIS A 1 121 ? -3.111 -6.444 -12.578 1.00 98.19 121 HIS A N 1
ATOM 943 C CA . HIS A 1 121 ? -2.778 -7.869 -12.426 1.00 98.19 121 HIS A CA 1
ATOM 944 C C . HIS A 1 121 ? -2.818 -8.355 -10.975 1.00 98.19 121 HIS A C 1
ATOM 946 O O . HIS A 1 121 ? -2.539 -9.526 -10.720 1.00 98.19 121 HIS A O 1
ATOM 952 N N . GLY A 1 122 ? -3.143 -7.468 -10.032 1.00 97.75 122 GLY A N 1
ATOM 953 C CA . GLY A 1 122 ? -3.316 -7.788 -8.618 1.00 97.75 122 GLY A CA 1
ATOM 954 C C . GLY A 1 122 ? -4.628 -8.525 -8.317 1.00 97.75 122 GLY A C 1
ATOM 955 O O . GLY A 1 122 ? -5.464 -8.709 -9.206 1.00 97.75 122 GLY A O 1
ATOM 956 N N . PRO A 1 123 ? -4.825 -8.948 -7.057 1.00 97.06 123 PRO A N 1
ATOM 957 C CA . PRO A 1 123 ? -5.937 -9.810 -6.657 1.00 97.06 123 PRO A CA 1
ATOM 958 C C . PRO A 1 123 ? -7.330 -9.209 -6.878 1.00 97.06 123 PRO A C 1
ATOM 960 O O . PRO A 1 123 ? -8.302 -9.962 -6.941 1.00 97.06 123 PRO A O 1
ATOM 963 N N . THR A 1 124 ? -7.456 -7.885 -6.990 1.00 96.31 124 THR A N 1
ATOM 964 C CA . THR A 1 124 ? -8.745 -7.224 -7.232 1.00 96.31 124 THR A CA 1
ATOM 965 C C . THR A 1 124 ? -8.814 -6.546 -8.588 1.00 96.31 124 THR A C 1
ATOM 967 O O . THR A 1 124 ? -9.758 -5.804 -8.850 1.00 96.31 124 THR A O 1
ATOM 970 N N . PHE A 1 125 ? -7.846 -6.813 -9.463 1.00 95.94 125 PHE A N 1
ATOM 971 C CA . PHE A 1 125 ? -7.782 -6.277 -10.818 1.00 95.94 125 PHE A CA 1
ATOM 972 C C . PHE A 1 125 ? -7.754 -4.742 -10.879 1.00 95.94 125 PHE A C 1
ATOM 974 O O . PHE A 1 125 ? -8.241 -4.133 -11.831 1.00 95.94 125 PHE A O 1
ATOM 981 N N . ALA A 1 126 ? -7.171 -4.095 -9.864 1.00 93.50 126 ALA A N 1
ATOM 982 C CA . ALA A 1 126 ? -7.095 -2.641 -9.780 1.00 93.50 126 ALA A CA 1
ATOM 983 C C . ALA A 1 126 ? -5.714 -2.172 -9.311 1.00 93.50 126 ALA A C 1
ATOM 985 O O . ALA A 1 126 ? -5.075 -2.795 -8.470 1.00 93.50 126 ALA A O 1
ATOM 986 N N . PHE A 1 127 ? -5.291 -0.990 -9.766 1.00 94.94 127 PHE A N 1
ATOM 987 C CA . PHE A 1 127 ? -3.968 -0.432 -9.436 1.00 94.94 127 PHE A CA 1
ATOM 988 C C . PHE A 1 127 ? -3.700 -0.269 -7.936 1.00 94.94 127 PHE A C 1
ATOM 990 O O . PHE A 1 127 ? -2.548 -0.237 -7.500 1.00 94.94 127 PHE A O 1
ATOM 997 N N . LYS A 1 128 ? -4.766 -0.167 -7.135 1.00 94.06 128 LYS A N 1
ATOM 998 C CA . LYS A 1 128 ? -4.687 -0.006 -5.681 1.00 94.06 128 LYS A CA 1
ATOM 999 C C . LYS A 1 128 ? -4.074 -1.230 -4.999 1.00 94.06 128 LYS A C 1
ATOM 1001 O O . LYS A 1 128 ? -3.510 -1.075 -3.916 1.00 94.06 128 LYS A O 1
ATOM 1006 N N . ASP A 1 129 ? -4.102 -2.392 -5.650 1.00 97.00 129 ASP A N 1
ATOM 1007 C CA . ASP A 1 129 ? -3.464 -3.616 -5.170 1.00 97.00 129 ASP A CA 1
ATOM 1008 C C . ASP A 1 129 ? -1.964 -3.429 -4.925 1.00 97.00 129 ASP A C 1
ATOM 1010 O O . ASP A 1 129 ? -1.448 -3.892 -3.910 1.00 97.00 129 ASP A O 1
ATOM 1014 N N . VAL A 1 130 ? -1.266 -2.678 -5.788 1.00 97.31 130 VAL A N 1
ATOM 1015 C CA . VAL A 1 130 ? 0.188 -2.456 -5.659 1.00 97.31 130 VAL A CA 1
ATOM 1016 C C . VAL A 1 130 ? 0.539 -1.836 -4.307 1.00 97.31 130 VAL A C 1
ATOM 1018 O O . VAL A 1 130 ? 1.538 -2.197 -3.684 1.00 97.31 130 VAL A O 1
ATOM 1021 N N . ALA A 1 131 ? -0.298 -0.911 -3.845 1.00 95.94 131 ALA A N 1
ATOM 1022 C CA . ALA A 1 131 ? -0.109 -0.222 -2.582 1.00 95.94 131 ALA A CA 1
ATOM 1023 C C . ALA A 1 131 ? -0.649 -1.017 -1.392 1.00 95.94 131 ALA A C 1
ATOM 1025 O O . ALA A 1 131 ? 0.013 -1.122 -0.361 1.00 95.94 131 ALA A O 1
ATOM 1026 N N . LEU A 1 132 ? -1.861 -1.559 -1.515 1.00 95.81 132 LEU A N 1
ATOM 1027 C CA . LEU A 1 132 ? -2.580 -2.127 -0.377 1.00 95.81 132 LEU A CA 1
ATOM 1028 C C . LEU A 1 132 ? -2.079 -3.520 0.011 1.00 95.81 132 LEU A C 1
ATOM 1030 O O . LEU A 1 132 ? -2.104 -3.844 1.197 1.00 95.81 132 LEU A O 1
ATOM 1034 N N . GLN A 1 133 ? -1.523 -4.294 -0.927 1.00 97.88 133 GLN A N 1
ATOM 1035 C CA . GLN A 1 133 ? -0.822 -5.538 -0.591 1.00 97.88 133 GLN A CA 1
ATOM 1036 C C . GLN A 1 133 ? 0.448 -5.263 0.234 1.00 97.88 133 GLN A C 1
ATOM 1038 O O . GLN A 1 133 ? 0.682 -5.915 1.253 1.00 97.88 133 GLN A O 1
ATOM 1043 N N . ALA A 1 134 ? 1.236 -4.252 -0.155 1.00 97.69 134 ALA A N 1
ATOM 1044 C CA . ALA A 1 134 ? 2.425 -3.835 0.591 1.00 97.69 134 ALA A CA 1
ATOM 1045 C C . ALA A 1 134 ? 2.067 -3.282 1.977 1.00 97.69 134 ALA A C 1
ATOM 1047 O O . ALA A 1 134 ? 2.633 -3.711 2.982 1.00 97.69 134 ALA A O 1
ATOM 1048 N N . LEU A 1 135 ? 1.076 -2.386 2.048 1.00 96.00 135 LEU A N 1
ATOM 1049 C CA . LEU A 1 135 ? 0.604 -1.813 3.309 1.00 96.00 135 LEU A CA 1
ATOM 1050 C C . LEU A 1 135 ? 0.102 -2.889 4.278 1.00 96.00 135 LEU A C 1
ATOM 1052 O O . LEU A 1 135 ? 0.441 -2.860 5.459 1.00 96.00 135 LEU A O 1
ATOM 1056 N N . GLY A 1 136 ? -0.677 -3.854 3.789 1.00 95.88 136 GLY A N 1
ATOM 1057 C CA . GLY A 1 136 ? -1.207 -4.915 4.635 1.00 95.88 136 GLY A CA 1
ATOM 1058 C C . GLY A 1 136 ? -0.126 -5.815 5.228 1.00 95.88 136 GLY A C 1
ATOM 1059 O O . GLY A 1 136 ? -0.215 -6.187 6.397 1.00 95.88 136 GLY A O 1
ATOM 1060 N N . ASN A 1 137 ? 0.929 -6.128 4.469 1.00 97.62 137 ASN A N 1
ATOM 1061 C CA . ASN A 1 137 ? 2.076 -6.873 4.997 1.00 97.62 137 ASN A CA 1
ATOM 1062 C C . ASN A 1 137 ? 2.962 -6.033 5.931 1.00 97.62 137 ASN A C 1
ATOM 1064 O O . ASN A 1 137 ? 3.514 -6.586 6.878 1.00 97.62 137 ASN A O 1
ATOM 1068 N N . LEU A 1 138 ? 3.059 -4.716 5.724 1.00 96.50 138 LEU A N 1
ATOM 1069 C CA . LEU A 1 138 ? 3.721 -3.817 6.673 1.00 96.50 138 LEU A CA 1
ATOM 1070 C C . LEU A 1 138 ? 2.981 -3.764 8.014 1.00 96.50 138 LEU A C 1
ATOM 1072 O O . LEU A 1 138 ? 3.617 -3.881 9.057 1.00 96.50 138 LEU A O 1
ATOM 1076 N N . PHE A 1 139 ? 1.649 -3.647 8.010 1.00 94.56 139 PHE A N 1
ATOM 1077 C CA . PHE A 1 139 ? 0.876 -3.723 9.253 1.00 94.56 139 PHE A CA 1
ATOM 1078 C C . PHE A 1 139 ? 1.029 -5.071 9.944 1.00 94.56 139 PHE A C 1
ATOM 1080 O O . PHE A 1 139 ? 1.269 -5.099 11.145 1.00 94.56 139 PHE A O 1
ATOM 1087 N N . ASP A 1 140 ? 0.946 -6.172 9.197 1.00 95.00 140 ASP A N 1
ATOM 1088 C CA . ASP A 1 140 ? 1.179 -7.522 9.721 1.00 95.00 140 ASP A CA 1
ATOM 1089 C C . ASP A 1 140 ? 2.522 -7.609 10.461 1.00 95.00 140 ASP A C 1
ATOM 1091 O O . ASP A 1 140 ? 2.581 -8.087 11.591 1.00 95.00 140 ASP A O 1
ATOM 1095 N N . PHE A 1 141 ? 3.587 -7.077 9.852 1.00 95.56 141 PHE A N 1
ATOM 1096 C CA . PHE A 1 141 ? 4.921 -7.030 10.443 1.00 95.56 141 PHE A CA 1
ATOM 1097 C C . PHE A 1 141 ? 4.969 -6.165 11.708 1.00 95.56 141 PHE A C 1
ATOM 1099 O O . PHE A 1 141 ? 5.381 -6.645 12.763 1.00 95.56 141 PHE A O 1
ATOM 1106 N N . PHE A 1 142 ? 4.518 -4.909 11.628 1.00 93.06 142 PHE A N 1
ATOM 1107 C CA . PHE A 1 142 ? 4.594 -3.976 12.755 1.00 93.06 142 PHE A CA 1
ATOM 1108 C C . PHE A 1 142 ? 3.747 -4.408 13.952 1.00 93.06 142 PHE A C 1
ATOM 1110 O O . PHE A 1 142 ? 4.139 -4.172 15.088 1.00 93.06 142 PHE A O 1
ATOM 1117 N N . LEU A 1 143 ? 2.603 -5.047 13.709 1.00 92.12 143 LEU A N 1
ATOM 1118 C CA . LEU A 1 143 ? 1.688 -5.496 14.758 1.00 92.12 143 LEU A CA 1
ATOM 1119 C C . LEU A 1 143 ? 2.060 -6.863 15.337 1.00 92.12 143 LEU A C 1
ATOM 1121 O O . LEU A 1 143 ? 1.531 -7.238 16.378 1.00 92.12 143 LEU A O 1
ATOM 1125 N N . SER A 1 144 ? 2.923 -7.632 14.667 1.00 92.00 144 SER A N 1
ATOM 1126 C CA . SER A 1 144 ? 3.349 -8.959 15.137 1.00 92.00 144 SER A CA 1
ATOM 1127 C C . SER A 1 144 ? 4.655 -8.935 15.929 1.00 92.00 144 SER A C 1
ATOM 1129 O O . SER A 1 144 ? 5.049 -9.965 16.477 1.00 92.00 144 SER A O 1
ATOM 1131 N N . ARG A 1 145 ? 5.342 -7.790 15.982 1.00 89.19 145 ARG A N 1
ATOM 1132 C CA . ARG A 1 145 ? 6.597 -7.617 16.718 1.00 89.19 145 ARG A CA 1
ATOM 1133 C C . ARG A 1 145 ? 6.389 -6.760 17.972 1.00 89.19 145 ARG A C 1
ATOM 1135 O O . ARG A 1 145 ? 5.514 -5.897 17.966 1.00 89.19 145 ARG A O 1
ATOM 1142 N N . PRO A 1 146 ? 7.218 -6.932 19.018 1.00 82.50 146 PRO A N 1
ATOM 1143 C CA . PRO A 1 146 ? 7.245 -5.999 20.136 1.00 82.50 146 PRO A CA 1
ATOM 1144 C C . PRO A 1 146 ? 7.540 -4.580 19.651 1.00 82.50 146 PRO A C 1
ATOM 1146 O O . PRO A 1 146 ? 8.365 -4.382 18.753 1.00 82.50 146 PRO A O 1
ATOM 1149 N N . GLN A 1 147 ? 6.894 -3.593 20.266 1.00 74.62 147 GLN A N 1
ATOM 1150 C CA . GLN A 1 147 ? 7.139 -2.198 19.922 1.00 74.62 147 GLN A CA 1
ATOM 1151 C C . GLN A 1 147 ? 8.591 -1.818 20.233 1.00 74.62 147 GLN A C 1
ATOM 1153 O O . GLN A 1 147 ? 9.104 -2.162 21.303 1.00 74.62 147 GLN A O 1
ATOM 1158 N N . PRO A 1 148 ? 9.274 -1.110 19.317 1.00 72.31 148 PRO A N 1
ATOM 1159 C CA . PRO A 1 148 ? 10.622 -0.643 19.581 1.00 72.31 148 PRO A CA 1
ATOM 1160 C C . PRO A 1 148 ? 10.603 0.357 20.742 1.00 72.31 148 PRO A C 1
ATOM 1162 O O . PRO A 1 148 ? 9.707 1.195 20.840 1.00 72.31 148 PRO A O 1
ATOM 1165 N N . ALA A 1 149 ? 11.630 0.310 21.596 1.00 68.50 149 ALA A N 1
ATOM 1166 C CA . ALA A 1 149 ? 11.769 1.220 22.739 1.00 68.50 149 ALA A CA 1
ATOM 1167 C C . ALA A 1 149 ? 11.824 2.708 22.333 1.00 68.50 149 ALA A C 1
ATOM 1169 O O . ALA A 1 149 ? 11.607 3.585 23.162 1.00 68.50 149 ALA A O 1
ATOM 1170 N N . SER A 1 150 ? 12.109 2.996 21.059 1.00 64.56 150 SER A N 1
ATOM 1171 C CA . SER A 1 150 ? 12.089 4.336 20.468 1.00 64.56 150 SER A CA 1
ATOM 1172 C C . SER A 1 150 ? 10.690 4.834 20.080 1.00 64.56 150 SER A C 1
ATOM 1174 O O . SER A 1 150 ? 10.564 5.975 19.636 1.00 64.56 150 SER A O 1
ATOM 1176 N N . SER A 1 151 ? 9.642 4.013 20.212 1.00 68.06 151 SER A N 1
ATOM 1177 C CA . SER A 1 151 ? 8.268 4.426 19.918 1.00 68.06 151 SER A CA 1
ATOM 1178 C C . SER A 1 151 ? 7.832 5.542 20.867 1.00 68.06 151 SER A C 1
ATOM 1180 O O . SER A 1 151 ? 7.832 5.373 22.083 1.00 68.06 151 SER A O 1
ATOM 1182 N N . LYS A 1 152 ? 7.393 6.676 20.311 1.00 64.00 152 LYS A N 1
ATOM 1183 C CA . LYS A 1 152 ? 6.904 7.825 21.097 1.00 64.00 152 LYS A CA 1
ATOM 1184 C C . LYS A 1 152 ? 5.496 7.644 21.674 1.00 64.00 152 LYS A C 1
ATOM 1186 O O . LYS A 1 152 ? 5.031 8.500 22.418 1.00 64.00 152 LYS A O 1
ATOM 1191 N N . ALA A 1 153 ? 4.798 6.576 21.299 1.00 64.25 153 ALA A N 1
ATOM 1192 C CA . ALA A 1 153 ? 3.429 6.319 21.721 1.00 64.25 153 ALA A CA 1
ATOM 1193 C C . ALA A 1 153 ? 3.258 4.839 22.056 1.00 64.25 153 ALA A C 1
ATOM 1195 O O . ALA A 1 153 ? 3.634 3.987 21.243 1.00 64.25 153 ALA A O 1
ATOM 1196 N N . GLU A 1 154 ? 2.652 4.546 23.209 1.00 65.75 154 GLU A N 1
ATOM 1197 C CA . GLU A 1 154 ? 2.075 3.228 23.462 1.00 65.75 154 GLU A CA 1
ATOM 1198 C C . GLU A 1 154 ? 0.991 2.980 22.419 1.00 65.75 154 GLU A C 1
ATOM 1200 O O . GLU A 1 154 ? 0.058 3.772 22.258 1.00 65.75 154 GLU A O 1
ATOM 1205 N N . ARG A 1 155 ? 1.139 1.896 21.663 1.00 76.06 155 ARG A N 1
ATOM 1206 C CA . ARG A 1 155 ? 0.158 1.509 20.653 1.00 76.06 155 ARG A CA 1
ATOM 1207 C C . ARG A 1 155 ? -0.480 0.191 21.037 1.00 76.06 155 ARG A C 1
ATOM 1209 O O . ARG A 1 155 ? 0.106 -0.628 21.731 1.00 76.06 155 ARG A O 1
ATOM 1216 N N . SER A 1 156 ? -1.685 -0.028 20.544 1.00 81.69 156 SER A N 1
ATOM 1217 C CA . SER A 1 156 ? -2.267 -1.362 20.564 1.00 81.69 156 SER A CA 1
ATOM 1218 C C . SER A 1 156 ? -1.543 -2.249 19.556 1.00 81.69 156 SER A C 1
ATOM 1220 O O . SER A 1 156 ? -1.232 -1.811 18.445 1.00 81.69 156 SER A O 1
ATOM 1222 N N . ASP A 1 157 ? -1.338 -3.512 19.909 1.00 85.81 157 ASP A N 1
ATOM 1223 C CA . ASP A 1 157 ? -0.844 -4.532 18.981 1.00 85.81 157 ASP A CA 1
ATOM 1224 C C . ASP A 1 157 ? -1.949 -5.022 18.034 1.00 85.81 157 ASP A C 1
ATOM 1226 O O . ASP A 1 157 ? -1.697 -5.870 17.190 1.00 85.81 157 ASP A O 1
ATOM 1230 N N . LYS A 1 158 ? -3.166 -4.469 18.143 1.00 91.25 158 LYS A N 1
ATOM 1231 C CA . LYS A 1 158 ? -4.303 -4.689 17.245 1.00 91.25 158 LYS A CA 1
ATOM 1232 C C . LYS A 1 158 ? -4.869 -3.362 16.735 1.00 91.25 158 LYS A C 1
ATOM 1234 O O . LYS A 1 158 ? -5.026 -2.426 17.518 1.00 91.25 158 LYS A O 1
ATOM 1239 N N . ILE A 1 159 ? -5.228 -3.290 15.455 1.00 92.31 159 ILE A N 1
ATOM 1240 C CA . ILE A 1 159 ? -5.874 -2.113 14.851 1.00 92.31 159 ILE A CA 1
ATOM 1241 C C . ILE A 1 159 ? -7.213 -2.473 14.211 1.00 92.31 159 ILE A C 1
ATOM 1243 O O . ILE A 1 159 ? -7.396 -3.582 13.708 1.00 92.31 159 ILE A O 1
ATOM 1247 N N . ALA A 1 160 ? -8.123 -1.503 14.178 1.00 93.81 160 ALA A N 1
ATOM 1248 C CA . ALA A 1 160 ? -9.333 -1.565 13.370 1.00 93.81 160 ALA A CA 1
ATOM 1249 C C . ALA A 1 160 ? -9.213 -0.565 12.216 1.00 93.81 160 ALA A C 1
ATOM 1251 O O . ALA A 1 160 ? -9.162 0.649 12.409 1.00 93.81 160 ALA A O 1
ATOM 1252 N N . VAL A 1 161 ? -9.134 -1.087 11.000 1.00 92.88 161 VAL A N 1
ATOM 1253 C CA . VAL A 1 161 ? -9.082 -0.298 9.779 1.00 92.88 161 VAL A CA 1
ATOM 1254 C C . VAL A 1 161 ? -10.495 0.054 9.352 1.00 92.88 161 VAL A C 1
ATOM 1256 O O . VAL A 1 161 ? -11.300 -0.834 9.091 1.00 92.88 161 VAL A O 1
ATOM 1259 N N . LEU A 1 162 ? -10.778 1.347 9.231 1.00 92.19 162 LEU A N 1
ATOM 1260 C CA . LEU A 1 162 ? -12.074 1.846 8.786 1.00 92.19 162 LEU A CA 1
ATOM 1261 C C . LEU A 1 162 ? -11.946 2.538 7.423 1.00 92.19 162 LEU A C 1
ATOM 1263 O O . LEU A 1 162 ? -11.067 3.379 7.219 1.00 92.19 162 LEU A O 1
ATOM 1267 N N . GLY A 1 163 ? -12.830 2.199 6.487 1.00 91.69 163 GLY A N 1
ATOM 1268 C CA . GLY A 1 163 ? -12.842 2.786 5.151 1.00 91.69 163 GLY A CA 1
ATOM 1269 C C . GLY A 1 163 ? -14.237 2.879 4.547 1.00 91.69 163 GLY A C 1
ATOM 1270 O O . GLY A 1 163 ? -15.138 2.131 4.909 1.00 91.69 163 GLY A O 1
ATOM 1271 N N . ALA A 1 164 ? -14.395 3.799 3.599 1.00 92.25 164 ALA A N 1
ATOM 1272 C CA . ALA A 1 164 ? -15.573 3.910 2.747 1.00 92.25 164 ALA A CA 1
ATOM 1273 C C . ALA A 1 164 ? -15.157 3.703 1.289 1.00 92.25 164 ALA A C 1
ATOM 1275 O O . ALA A 1 164 ? -14.057 4.104 0.891 1.00 92.25 164 ALA A O 1
ATOM 1276 N N . THR A 1 165 ? -16.023 3.100 0.478 1.00 91.94 165 THR A N 1
ATOM 1277 C CA . THR A 1 165 ? -15.726 2.857 -0.934 1.00 91.94 165 THR A CA 1
ATOM 1278 C C . THR A 1 165 ? -16.919 3.065 -1.857 1.00 91.94 165 THR A C 1
ATOM 1280 O O . THR A 1 165 ? -18.069 2.848 -1.483 1.00 91.94 165 THR A O 1
ATOM 1283 N N . SER A 1 166 ? -16.608 3.443 -3.094 1.00 87.69 166 SER A N 1
ATOM 1284 C CA . SER A 1 166 ? -17.500 3.381 -4.250 1.00 87.69 166 SER A CA 1
ATOM 1285 C C . SER A 1 166 ? -17.249 2.139 -5.124 1.00 87.69 166 SER A C 1
ATOM 1287 O O . SER A 1 166 ? -17.878 2.004 -6.168 1.00 87.69 166 SER A O 1
ATOM 1289 N N . GLY A 1 167 ? -16.335 1.240 -4.724 1.00 85.50 167 GLY A N 1
ATOM 1290 C CA . GLY A 1 167 ? -16.005 0.015 -5.459 1.00 85.50 167 GLY A CA 1
ATOM 1291 C C . GLY A 1 167 ? -14.573 -0.474 -5.203 1.00 85.50 167 GLY A C 1
ATOM 1292 O O . GLY A 1 167 ? -14.294 -1.109 -4.187 1.00 85.50 167 GLY A O 1
ATOM 1293 N N . ASP A 1 168 ? -13.649 -0.162 -6.119 1.00 87.44 168 ASP A N 1
ATOM 1294 C CA . ASP A 1 168 ? -12.311 -0.787 -6.193 1.00 87.44 168 ASP A CA 1
ATOM 1295 C C . ASP A 1 168 ? -11.471 -0.662 -4.915 1.00 87.44 168 ASP A C 1
ATOM 1297 O O . ASP A 1 168 ? -10.769 -1.592 -4.524 1.00 87.44 168 ASP A O 1
ATOM 1301 N N . THR A 1 169 ? -11.506 0.502 -4.252 1.00 88.19 169 THR A N 1
ATOM 1302 C CA . THR A 1 169 ? -10.676 0.749 -3.059 1.00 88.19 169 THR A CA 1
ATOM 1303 C C . THR A 1 169 ? -11.013 -0.215 -1.928 1.00 88.19 169 THR A C 1
ATOM 1305 O O . THR A 1 169 ? -10.113 -0.624 -1.198 1.00 88.19 169 THR A O 1
ATOM 1308 N N . GLY A 1 170 ? -12.294 -0.564 -1.771 1.00 92.62 170 GLY A N 1
ATOM 1309 C CA . GLY A 1 170 ? -12.730 -1.473 -0.718 1.00 92.62 170 GLY A CA 1
ATOM 1310 C C . GLY A 1 170 ? -12.233 -2.889 -0.967 1.00 92.62 170 GLY A C 1
ATOM 1311 O O . GLY A 1 170 ? -11.670 -3.492 -0.058 1.00 92.62 170 GLY A O 1
ATOM 1312 N N . GLY A 1 171 ? -12.336 -3.366 -2.213 1.00 94.88 171 GLY A N 1
ATOM 1313 C CA . GLY A 1 171 ? -11.770 -4.648 -2.632 1.00 94.88 171 GLY A CA 1
ATOM 1314 C C . GLY A 1 171 ? -10.280 -4.730 -2.319 1.00 94.88 171 GLY A C 1
ATOM 1315 O O . GLY A 1 171 ? -9.857 -5.596 -1.554 1.00 94.88 171 GLY A O 1
ATOM 1316 N N . ALA A 1 172 ? -9.485 -3.797 -2.842 1.00 94.88 172 ALA A N 1
ATOM 1317 C CA . ALA A 1 172 ? -8.036 -3.820 -2.657 1.00 94.88 172 ALA A CA 1
ATOM 1318 C C . ALA A 1 172 ? -7.623 -3.720 -1.170 1.00 94.88 172 ALA A C 1
ATOM 1320 O O . ALA A 1 172 ? -6.653 -4.353 -0.748 1.00 94.88 172 ALA A O 1
ATOM 1321 N N . ALA A 1 173 ? -8.375 -2.976 -0.345 1.00 94.62 173 ALA A N 1
ATOM 1322 C CA . ALA A 1 173 ? -8.124 -2.888 1.096 1.00 94.62 173 ALA A CA 1
ATOM 1323 C C . ALA A 1 173 ? -8.437 -4.211 1.807 1.00 94.62 173 ALA A C 1
ATOM 1325 O O . ALA A 1 173 ? -7.626 -4.685 2.600 1.00 94.62 173 ALA A O 1
ATOM 1326 N N . ILE A 1 174 ? -9.573 -4.836 1.482 1.00 96.81 174 ILE A N 1
ATOM 1327 C CA . ILE A 1 174 ? -9.956 -6.149 2.010 1.00 96.81 174 ILE A CA 1
ATOM 1328 C C . ILE A 1 174 ? -8.903 -7.192 1.647 1.00 96.81 174 ILE A C 1
ATOM 1330 O O . ILE A 1 174 ? -8.413 -7.888 2.527 1.00 96.81 174 ILE A O 1
ATOM 1334 N N . TYR A 1 175 ? -8.485 -7.280 0.385 1.00 97.38 175 TYR A N 1
ATOM 1335 C CA . TYR A 1 175 ? -7.484 -8.268 -0.026 1.00 97.38 175 TYR A CA 1
ATOM 1336 C C . TYR A 1 175 ? -6.088 -7.989 0.533 1.00 97.38 175 TYR A C 1
ATOM 1338 O O . TYR A 1 175 ? -5.312 -8.928 0.694 1.00 97.38 175 TYR A O 1
ATOM 1346 N N . GLY A 1 176 ? -5.749 -6.734 0.836 1.00 96.19 176 GLY A N 1
ATOM 1347 C CA . GLY A 1 176 ? -4.502 -6.401 1.528 1.00 96.19 176 GLY A CA 1
ATOM 1348 C C . GLY A 1 176 ? -4.505 -6.824 3.000 1.00 96.19 176 GLY A C 1
ATOM 1349 O O . GLY A 1 176 ? -3.459 -7.177 3.547 1.00 96.19 176 GLY A O 1
ATOM 1350 N N . LEU A 1 177 ? -5.677 -6.807 3.644 1.00 96.38 177 LEU A N 1
ATOM 1351 C CA . LEU A 1 177 ? -5.819 -6.970 5.095 1.00 96.38 177 LEU A CA 1
ATOM 1352 C C . LEU A 1 177 ? -6.501 -8.269 5.533 1.00 96.38 177 LEU A C 1
ATOM 1354 O O . LEU A 1 177 ? -6.507 -8.571 6.725 1.00 96.38 177 LEU A O 1
ATOM 1358 N N . ARG A 1 178 ? -7.057 -9.062 4.617 1.00 97.44 178 ARG A N 1
ATOM 1359 C CA . ARG A 1 178 ? -7.677 -10.351 4.948 1.00 97.44 178 ARG A CA 1
ATOM 1360 C C . ARG A 1 178 ? -6.665 -11.304 5.590 1.00 97.44 178 ARG A C 1
ATOM 1362 O O . ARG A 1 178 ? -5.498 -11.354 5.194 1.00 97.44 178 ARG A O 1
ATOM 1369 N N . GLY A 1 179 ? -7.103 -12.023 6.619 1.00 96.25 179 GLY A N 1
ATOM 1370 C CA . GLY A 1 179 ? -6.297 -13.020 7.327 1.00 96.25 179 GLY A CA 1
ATOM 1371 C C . GLY A 1 179 ? -5.176 -12.445 8.205 1.00 96.25 179 GLY A C 1
ATOM 1372 O O . GLY A 1 179 ? -4.389 -13.205 8.773 1.00 96.25 179 GLY A O 1
ATOM 1373 N N . LYS A 1 180 ? -5.077 -11.116 8.341 1.00 95.56 180 LYS A N 1
ATOM 1374 C CA . LYS A 1 180 ? -4.100 -10.452 9.213 1.00 95.56 180 LYS A CA 1
ATOM 1375 C C . LYS A 1 180 ? -4.577 -10.517 10.660 1.00 95.56 180 LYS A C 1
ATOM 1377 O O . LYS A 1 180 ? -5.567 -9.894 11.022 1.00 95.56 180 LYS A O 1
ATOM 1382 N N . ARG A 1 181 ? -3.854 -11.264 11.500 1.00 92.94 181 ARG A N 1
ATOM 1383 C CA . ARG A 1 181 ? -4.270 -11.619 12.874 1.00 92.94 181 ARG A CA 1
ATOM 1384 C C . ARG A 1 181 ? -4.654 -10.413 13.734 1.00 92.94 181 ARG A C 1
ATOM 1386 O O . ARG A 1 181 ? -5.600 -10.480 14.510 1.00 92.94 181 ARG A O 1
ATOM 1393 N N . ASN A 1 182 ? -3.902 -9.331 13.579 1.00 94.31 182 ASN A N 1
ATOM 1394 C CA . ASN A 1 182 ? -3.980 -8.145 14.418 1.00 94.31 182 ASN A CA 1
ATOM 1395 C C . ASN A 1 182 ? -4.665 -6.959 13.720 1.00 94.31 182 ASN A C 1
ATOM 1397 O O . ASN A 1 182 ? -4.535 -5.815 14.153 1.00 94.31 182 ASN A O 1
ATOM 1401 N N . VAL A 1 183 ? -5.399 -7.216 12.638 1.00 95.19 183 VAL A N 1
ATOM 1402 C CA . VAL A 1 183 ? -6.125 -6.184 11.897 1.00 95.19 183 VAL A CA 1
ATOM 1403 C C . VAL A 1 183 ? -7.558 -6.636 11.702 1.00 95.19 183 VAL A C 1
ATOM 1405 O O . VAL A 1 183 ? -7.769 -7.659 11.068 1.00 95.19 183 VAL A O 1
ATOM 1408 N N . ASP A 1 184 ? -8.525 -5.851 12.161 1.00 96.62 184 ASP A N 1
ATOM 1409 C CA . ASP A 1 184 ? -9.904 -5.948 11.672 1.00 96.62 184 ASP A CA 1
ATOM 1410 C C . ASP A 1 184 ? -10.110 -4.893 10.579 1.00 96.62 184 ASP A C 1
ATOM 1412 O O . ASP A 1 184 ? -9.614 -3.773 10.710 1.00 96.62 184 ASP A O 1
ATOM 1416 N N . VAL A 1 185 ? -10.825 -5.211 9.500 1.00 96.31 185 VAL A N 1
ATOM 1417 C CA . VAL A 1 185 ? -11.117 -4.268 8.410 1.00 96.31 185 VAL A CA 1
ATOM 1418 C C . VAL A 1 185 ? -12.621 -4.084 8.237 1.00 96.31 185 VAL A C 1
ATOM 1420 O O . VAL A 1 185 ? -13.351 -5.033 7.980 1.00 96.31 185 VAL A O 1
ATOM 1423 N N . PHE A 1 186 ? -13.073 -2.839 8.346 1.00 96.62 186 PHE A N 1
ATOM 1424 C CA . PHE A 1 186 ? -14.461 -2.415 8.210 1.00 96.62 186 PHE A CA 1
ATOM 1425 C C . PHE A 1 186 ? -14.596 -1.527 6.974 1.00 96.62 186 PHE A C 1
ATOM 1427 O O . PHE A 1 186 ? -14.119 -0.389 6.964 1.00 96.62 186 PHE A O 1
ATOM 1434 N N . ILE A 1 187 ? -15.240 -2.043 5.925 1.00 96.19 187 ILE A N 1
ATOM 1435 C CA . ILE A 1 187 ? -15.473 -1.305 4.678 1.00 96.19 187 ILE A CA 1
ATOM 1436 C C . ILE A 1 187 ? -16.955 -0.991 4.531 1.00 96.19 187 ILE A C 1
ATOM 1438 O O . ILE A 1 187 ? -17.778 -1.888 4.355 1.00 96.19 187 ILE A O 1
ATOM 1442 N N . LEU A 1 188 ? -17.272 0.300 4.565 1.00 96.62 188 LEU A N 1
ATOM 1443 C CA . LEU A 1 188 ? -18.598 0.828 4.291 1.00 96.62 188 LEU A CA 1
ATOM 1444 C C . LEU A 1 188 ? -18.758 1.056 2.788 1.00 96.62 188 LEU A C 1
ATOM 1446 O O . LEU A 1 188 ? -17.889 1.647 2.140 1.00 96.62 188 LEU A O 1
ATOM 1450 N N . HIS A 1 189 ? -19.890 0.635 2.239 1.00 96.12 189 HIS A N 1
ATOM 1451 C CA . HIS A 1 189 ? -20.282 0.969 0.876 1.00 96.12 189 HIS A CA 1
ATOM 1452 C C . HIS A 1 189 ? -21.791 1.238 0.804 1.00 96.12 189 HIS A C 1
ATOM 1454 O O . HIS A 1 189 ? -22.561 0.635 1.555 1.00 96.12 189 HIS A O 1
ATOM 1460 N N . PRO A 1 190 ? -22.246 2.128 -0.090 1.00 96.94 190 PRO A N 1
ATOM 1461 C CA . PRO A 1 190 ? -23.670 2.365 -0.279 1.00 96.94 190 PRO A CA 1
ATOM 1462 C C . PRO A 1 190 ? -24.338 1.149 -0.935 1.00 96.94 190 PRO A C 1
ATOM 1464 O O . PRO A 1 190 ? -23.953 0.727 -2.032 1.00 96.94 190 PRO A O 1
ATOM 1467 N N . LYS A 1 191 ? -25.353 0.588 -0.269 1.00 96.88 191 LYS A N 1
ATOM 1468 C CA . LYS A 1 191 ? -26.052 -0.624 -0.717 1.00 96.88 191 LYS A CA 1
ATOM 1469 C C . LYS A 1 191 ? -26.643 -0.430 -2.118 1.00 96.88 191 LYS A C 1
ATOM 1471 O O . LYS A 1 191 ? -27.360 0.537 -2.366 1.00 96.88 191 LYS A O 1
ATOM 1476 N N . GLY A 1 192 ? -26.344 -1.352 -3.035 1.00 95.12 192 GLY A N 1
ATOM 1477 C CA . GLY A 1 192 ? -26.861 -1.325 -4.409 1.00 95.12 192 GLY A CA 1
ATOM 1478 C C . GLY A 1 192 ? -26.332 -0.182 -5.287 1.00 95.12 192 GLY A C 1
ATOM 1479 O O . GLY A 1 192 ? -26.897 0.072 -6.349 1.00 95.12 192 GLY A O 1
ATOM 1480 N N . ARG A 1 193 ? -25.274 0.527 -4.862 1.00 94.75 193 ARG A N 1
ATOM 1481 C CA . ARG A 1 193 ? -24.672 1.646 -5.615 1.00 94.75 193 ARG A CA 1
ATOM 1482 C C . ARG A 1 193 ? -23.224 1.403 -6.055 1.00 94.75 193 ARG A C 1
ATOM 1484 O O . ARG A 1 193 ? -22.559 2.332 -6.506 1.00 94.75 193 ARG A O 1
ATOM 1491 N N . ILE A 1 194 ? -22.743 0.172 -5.931 1.00 94.06 194 ILE A N 1
ATOM 1492 C CA . ILE A 1 194 ? -21.445 -0.277 -6.449 1.00 94.06 194 ILE A CA 1
ATOM 1493 C C . ILE A 1 194 ? -21.676 -1.349 -7.519 1.00 94.06 194 ILE A C 1
ATOM 1495 O O . ILE A 1 194 ? -22.745 -1.961 -7.553 1.00 94.06 194 ILE A O 1
ATOM 1499 N N . SER A 1 195 ? -20.717 -1.567 -8.425 1.00 94.31 195 SER A N 1
ATOM 1500 C CA . SER A 1 195 ? -20.918 -2.578 -9.473 1.00 94.31 195 SER A CA 1
ATOM 1501 C C . SER A 1 195 ? -20.991 -3.993 -8.874 1.00 94.31 195 SER A C 1
ATOM 1503 O O . SER A 1 195 ? -20.291 -4.268 -7.894 1.00 94.31 195 SER A O 1
ATOM 1505 N N . PRO A 1 196 ? -21.756 -4.925 -9.480 1.00 95.50 196 PRO A N 1
ATOM 1506 C CA . PRO A 1 196 ? -21.882 -6.287 -8.957 1.00 95.50 196 PRO A CA 1
ATOM 1507 C C . PRO A 1 196 ? -20.540 -7.011 -8.790 1.00 95.50 196 PRO A C 1
ATOM 1509 O O . PRO A 1 196 ? -20.344 -7.730 -7.817 1.00 95.50 196 PRO A O 1
ATOM 1512 N N . VAL A 1 197 ? -19.589 -6.791 -9.705 1.00 95.12 197 VAL A N 1
ATOM 1513 C CA . VAL A 1 197 ? -18.254 -7.409 -9.634 1.00 95.12 197 VAL A CA 1
ATOM 1514 C C . VAL A 1 197 ? -17.465 -6.875 -8.436 1.00 95.12 197 VAL A C 1
ATOM 1516 O O . VAL A 1 197 ? -16.874 -7.658 -7.697 1.00 95.12 197 VAL A O 1
ATOM 1519 N N . GLN A 1 198 ? -17.488 -5.561 -8.198 1.00 94.31 198 GLN A N 1
ATOM 1520 C CA . GLN A 1 198 ? -16.812 -4.952 -7.046 1.00 94.31 198 GLN A CA 1
ATOM 1521 C C . GLN A 1 198 ? -17.464 -5.378 -5.722 1.00 94.31 198 GLN A C 1
ATOM 1523 O O . GLN A 1 198 ? -16.765 -5.674 -4.755 1.00 94.31 198 GLN A O 1
ATOM 1528 N N . GLU A 1 199 ? -18.797 -5.455 -5.670 1.00 95.88 199 GLU A N 1
ATOM 1529 C CA . GLU A 1 199 ? -19.517 -5.956 -4.495 1.00 95.88 199 GLU A CA 1
ATOM 1530 C C . GLU A 1 199 ? -19.143 -7.406 -4.191 1.00 95.88 199 GLU A C 1
ATOM 1532 O O . GLU A 1 199 ? -18.813 -7.731 -3.050 1.00 95.88 199 GLU A O 1
ATOM 1537 N N . GLN A 1 200 ? -19.128 -8.271 -5.209 1.00 95.94 200 GLN A N 1
ATOM 1538 C CA . GLN A 1 200 ? -18.735 -9.672 -5.068 1.00 95.94 200 GLN A CA 1
ATOM 1539 C C . GLN A 1 200 ? -17.288 -9.812 -4.599 1.00 95.94 200 GLN A C 1
ATOM 1541 O O . GLN A 1 200 ? -17.029 -10.608 -3.698 1.00 95.94 200 GLN A O 1
ATOM 1546 N N . GLN A 1 201 ? -16.352 -9.022 -5.136 1.00 95.44 201 GLN A N 1
ATOM 1547 C CA . GLN A 1 201 ? -14.966 -9.019 -4.660 1.00 95.44 201 GLN A CA 1
ATOM 1548 C C . GLN A 1 201 ? -14.883 -8.733 -3.158 1.00 95.44 201 GLN A C 1
ATOM 1550 O O . GLN A 1 201 ? -14.089 -9.359 -2.466 1.00 95.44 201 GLN A O 1
ATOM 1555 N N . MET A 1 202 ? -15.710 -7.830 -2.631 1.00 96.06 202 MET A N 1
ATOM 1556 C CA . MET A 1 202 ? -15.678 -7.491 -1.209 1.00 96.06 202 MET A CA 1
ATOM 1557 C C . MET A 1 202 ? -16.476 -8.453 -0.321 1.00 96.06 202 MET A C 1
ATOM 1559 O O . MET A 1 202 ? -16.068 -8.727 0.801 1.00 96.06 202 MET A O 1
ATOM 1563 N N . THR A 1 203 ? -17.641 -8.921 -0.770 1.00 95.88 203 THR A N 1
ATOM 1564 C CA . THR A 1 203 ? -18.591 -9.709 0.046 1.00 95.88 203 THR A CA 1
ATOM 1565 C C . THR A 1 203 ? -18.322 -11.214 0.026 1.00 95.88 203 THR A C 1
ATOM 1567 O O . THR A 1 203 ? -18.797 -11.925 0.907 1.00 95.88 203 THR A O 1
ATOM 1570 N N . SER A 1 204 ? -17.543 -11.713 -0.939 1.00 96.56 204 SER A N 1
ATOM 1571 C CA . SER A 1 204 ? -17.159 -13.134 -1.024 1.00 96.56 204 SER A CA 1
ATOM 1572 C C . SER A 1 204 ? -15.927 -13.502 -0.188 1.00 96.56 204 SER A C 1
ATOM 1574 O O . SER A 1 204 ? -15.555 -14.674 -0.110 1.00 96.56 204 SER A O 1
ATOM 1576 N N . VAL A 1 205 ? -15.284 -12.522 0.452 1.00 96.88 205 VAL A N 1
ATOM 1577 C CA . VAL A 1 205 ? -14.163 -12.750 1.368 1.00 96.88 205 VAL A CA 1
ATOM 1578 C C . VAL A 1 205 ? -14.711 -13.094 2.750 1.00 96.88 205 VAL A C 1
ATOM 1580 O O . VAL A 1 205 ? -15.278 -12.242 3.425 1.00 96.88 205 VAL A O 1
ATOM 1583 N N . LEU A 1 206 ? -14.537 -14.352 3.160 1.00 96.75 206 LEU A N 1
ATOM 1584 C CA . LEU A 1 206 ? -15.096 -14.904 4.403 1.00 96.75 206 LEU A CA 1
ATOM 1585 C C . LEU A 1 206 ? -14.116 -14.888 5.587 1.00 96.75 206 LEU A C 1
ATOM 1587 O O . LEU A 1 206 ? -14.407 -15.472 6.631 1.00 96.75 206 LEU A O 1
ATOM 1591 N N . ASP A 1 207 ? -12.938 -14.281 5.424 1.00 98.38 207 ASP A N 1
ATOM 1592 C CA . ASP A 1 207 ? -11.951 -14.168 6.495 1.00 98.38 207 ASP A CA 1
ATOM 1593 C C . ASP A 1 207 ? -12.578 -13.477 7.725 1.00 98.38 207 ASP A C 1
ATOM 1595 O O . ASP A 1 207 ? -13.176 -12.410 7.574 1.00 98.38 207 ASP A O 1
ATOM 1599 N N . PRO A 1 208 ? -12.432 -14.027 8.948 1.00 97.81 208 PRO A N 1
ATOM 1600 C CA . PRO A 1 208 ? -13.144 -13.526 10.131 1.00 97.81 208 PRO A CA 1
ATOM 1601 C C . PRO A 1 208 ? -12.867 -12.065 10.495 1.00 97.81 208 PRO A C 1
ATOM 1603 O O . PRO A 1 208 ? -13.661 -11.451 11.201 1.00 97.81 208 PRO A O 1
ATOM 1606 N N . ASN A 1 209 ? -11.733 -11.529 10.044 1.00 97.75 209 ASN A N 1
ATOM 1607 C CA . ASN A 1 209 ? -11.306 -10.162 10.307 1.00 97.75 209 ASN A CA 1
ATOM 1608 C C . ASN A 1 209 ? -11.839 -9.146 9.277 1.00 97.75 209 ASN A C 1
ATOM 1610 O O . ASN A 1 209 ? -11.484 -7.969 9.335 1.00 97.75 209 ASN A O 1
ATOM 1614 N N . VAL A 1 210 ? -12.642 -9.594 8.307 1.00 98.06 210 VAL A N 1
ATOM 1615 C CA . VAL A 1 210 ? -13.216 -8.762 7.247 1.00 98.06 210 VAL A CA 1
ATOM 1616 C C . VAL A 1 210 ? -14.688 -8.492 7.534 1.00 98.06 210 VAL A C 1
ATOM 1618 O O . VAL A 1 210 ? -15.508 -9.401 7.644 1.00 98.06 210 VAL A O 1
ATOM 1621 N N . HIS A 1 211 ? -15.036 -7.211 7.599 1.00 97.62 211 HIS A N 1
ATOM 1622 C CA . HIS A 1 211 ? -16.380 -6.731 7.881 1.00 97.62 211 HIS A CA 1
ATOM 1623 C C . HIS A 1 211 ? -16.837 -5.795 6.765 1.00 97.62 211 HIS A C 1
ATOM 1625 O O . HIS A 1 211 ? -16.465 -4.621 6.694 1.00 97.62 211 HIS A O 1
ATOM 1631 N N . ASN A 1 212 ? -17.664 -6.327 5.874 1.00 95.88 212 ASN A N 1
ATOM 1632 C CA . ASN A 1 212 ? -18.283 -5.549 4.817 1.00 95.88 212 ASN A CA 1
ATOM 1633 C C . ASN A 1 212 ? -19.644 -5.004 5.285 1.00 95.88 212 ASN A C 1
ATOM 1635 O O . ASN A 1 212 ? -20.506 -5.772 5.712 1.00 95.88 212 ASN A O 1
ATOM 1639 N N . ILE A 1 213 ? -19.828 -3.684 5.216 1.00 97.19 213 ILE A N 1
ATOM 1640 C CA . ILE A 1 213 ? -21.006 -2.977 5.721 1.00 97.19 213 ILE A CA 1
ATOM 1641 C C . ILE A 1 213 ? -21.706 -2.268 4.556 1.00 97.19 213 ILE A C 1
ATOM 1643 O O . ILE A 1 213 ? -21.286 -1.198 4.113 1.00 97.19 213 ILE A O 1
ATOM 1647 N N . ALA A 1 214 ? -22.804 -2.857 4.081 1.00 97.25 214 ALA A N 1
ATOM 1648 C CA . ALA A 1 214 ? -23.702 -2.218 3.124 1.00 97.25 214 ALA A CA 1
ATOM 1649 C C . ALA A 1 214 ? -24.612 -1.215 3.852 1.00 97.25 214 ALA A C 1
ATOM 1651 O O . ALA A 1 214 ? -25.457 -1.609 4.658 1.00 97.25 214 ALA A O 1
ATOM 1652 N N . VAL A 1 215 ? -24.447 0.078 3.578 1.00 97.69 215 VAL A N 1
ATOM 1653 C CA . VAL A 1 215 ? -25.218 1.152 4.217 1.00 97.69 215 VAL A CA 1
ATOM 1654 C C . VAL A 1 215 ? -26.483 1.417 3.404 1.00 97.69 215 VAL A C 1
ATOM 1656 O O . VAL A 1 215 ? -26.414 1.814 2.237 1.00 97.69 215 VAL A O 1
ATOM 1659 N N . ASP A 1 216 ? -27.641 1.155 4.009 1.00 97.38 216 ASP A N 1
ATOM 1660 C CA . ASP A 1 216 ? -28.939 1.290 3.346 1.00 97.38 216 ASP A CA 1
ATOM 1661 C C . ASP A 1 216 ? -29.337 2.761 3.169 1.00 97.38 216 ASP A C 1
ATOM 1663 O O . ASP A 1 216 ? -29.099 3.590 4.045 1.00 97.38 216 ASP A O 1
ATOM 1667 N N . GLY A 1 217 ? -29.919 3.093 2.016 1.00 95.94 217 GLY A N 1
ATOM 1668 C CA . GLY A 1 217 ? -30.331 4.459 1.670 1.00 95.94 217 GLY A CA 1
ATOM 1669 C C . GLY A 1 217 ? -29.200 5.486 1.489 1.00 95.94 217 GLY A C 1
ATOM 1670 O O . GLY A 1 217 ? -29.486 6.624 1.124 1.00 95.94 217 GLY A O 1
ATOM 1671 N N . ALA A 1 218 ? -27.937 5.107 1.690 1.00 95.94 218 ALA A N 1
ATOM 1672 C CA . ALA A 1 218 ? -26.795 6.016 1.656 1.00 95.94 218 ALA A CA 1
ATOM 1673 C C . ALA A 1 218 ? -26.218 6.236 0.248 1.00 95.94 218 ALA A C 1
ATOM 1675 O O . ALA A 1 218 ? -26.342 5.414 -0.666 1.00 95.94 218 ALA A O 1
ATOM 1676 N N . THR A 1 219 ? -25.526 7.358 0.093 1.00 96.62 219 THR A N 1
ATOM 1677 C CA . THR A 1 219 ? -24.573 7.638 -0.981 1.00 96.62 219 THR A CA 1
ATOM 1678 C C . THR A 1 219 ? -23.148 7.264 -0.554 1.00 96.62 219 THR A C 1
ATOM 1680 O O . THR A 1 219 ? -22.890 6.872 0.587 1.00 96.62 219 THR A O 1
ATOM 1683 N N . PHE A 1 220 ? -22.191 7.369 -1.480 1.00 94.19 220 PHE A N 1
ATOM 1684 C CA . PHE A 1 220 ? -20.776 7.231 -1.133 1.00 94.19 220 PHE A CA 1
ATOM 1685 C C . PHE A 1 220 ? -20.320 8.333 -0.165 1.00 94.19 220 PHE A C 1
ATOM 1687 O O . PHE A 1 220 ? -19.595 8.034 0.783 1.00 94.19 220 PHE A O 1
ATOM 1694 N N . ASP A 1 221 ? -20.793 9.566 -0.355 1.00 93.62 221 ASP A N 1
ATOM 1695 C CA . ASP A 1 221 ? -20.435 10.705 0.495 1.00 93.62 221 ASP A CA 1
ATOM 1696 C C . ASP A 1 221 ? -20.924 10.502 1.935 1.00 93.62 221 ASP A C 1
ATOM 1698 O O . ASP A 1 221 ? -20.174 10.758 2.875 1.00 93.62 221 ASP A O 1
ATOM 1702 N N . ASP A 1 222 ? -22.119 9.931 2.120 1.00 96.56 222 ASP A N 1
ATOM 1703 C CA . ASP A 1 222 ? -22.633 9.566 3.449 1.00 96.56 222 ASP A CA 1
ATOM 1704 C C . ASP A 1 222 ? -21.734 8.521 4.131 1.00 96.56 222 ASP A C 1
ATOM 1706 O O . ASP A 1 222 ? -21.401 8.642 5.310 1.00 96.56 222 ASP A O 1
ATOM 1710 N N . CYS A 1 223 ? -21.275 7.509 3.383 1.00 95.25 223 CYS A N 1
ATOM 1711 C CA . CYS A 1 223 ? -20.329 6.520 3.903 1.00 95.25 223 CYS A CA 1
ATOM 1712 C C . CYS A 1 223 ? -18.998 7.178 4.298 1.00 95.25 223 CYS A C 1
ATOM 1714 O O . CYS A 1 223 ? -18.437 6.854 5.345 1.00 95.25 223 CYS A O 1
ATOM 1716 N N . GLN A 1 224 ? -18.487 8.109 3.484 1.00 90.44 224 GLN A N 1
ATOM 1717 C CA . GLN A 1 224 ? -17.278 8.864 3.817 1.00 90.44 224 GLN A CA 1
ATOM 1718 C C . GLN A 1 224 ? -17.470 9.723 5.067 1.00 90.44 224 GLN A C 1
ATOM 1720 O O . GLN A 1 224 ? -16.549 9.812 5.878 1.00 90.44 224 GLN A O 1
ATOM 1725 N N . GLU A 1 225 ? -18.637 10.338 5.235 1.00 93.12 225 GLU A N 1
ATOM 1726 C CA . GLU A 1 225 ? -18.942 11.166 6.396 1.00 93.12 225 GLU A CA 1
ATOM 1727 C C . GLU A 1 225 ? -18.985 10.340 7.683 1.00 93.12 225 GLU A C 1
ATOM 1729 O O . GLU A 1 225 ? -18.352 10.720 8.665 1.00 93.12 225 GLU A O 1
ATOM 1734 N N . ILE A 1 226 ? -19.594 9.148 7.659 1.00 94.00 226 ILE A N 1
ATOM 1735 C CA . ILE A 1 226 ? -19.550 8.211 8.795 1.00 94.00 226 ILE A CA 1
ATOM 1736 C C . ILE A 1 226 ? -18.097 7.912 9.191 1.00 94.00 226 ILE A C 1
ATOM 1738 O O . ILE A 1 226 ? -17.739 7.993 10.368 1.00 94.00 226 ILE A O 1
ATOM 1742 N N . VAL A 1 227 ? -17.234 7.610 8.214 1.00 91.38 227 VAL A N 1
ATOM 1743 C CA . VAL A 1 227 ? -15.812 7.345 8.478 1.00 91.38 227 VAL A CA 1
ATOM 1744 C C . VAL A 1 227 ? -15.116 8.572 9.066 1.00 91.38 227 VAL A C 1
ATOM 1746 O O . VAL A 1 227 ? -14.371 8.433 10.035 1.00 91.38 227 VAL A O 1
ATOM 1749 N N . LYS A 1 228 ? -15.361 9.775 8.534 1.00 87.94 228 LYS A N 1
ATOM 1750 C CA . LYS A 1 228 ? -14.776 11.021 9.056 1.00 87.94 228 LYS A CA 1
ATOM 1751 C C . LYS A 1 228 ? -15.203 11.294 10.495 1.00 87.94 228 LYS A C 1
ATOM 1753 O O . LYS A 1 228 ? -14.341 11.596 11.315 1.00 87.94 228 LYS A O 1
ATOM 1758 N N . VAL A 1 229 ? -16.489 11.149 10.810 1.00 92.25 229 VAL A N 1
ATOM 1759 C CA . VAL A 1 229 ? -17.028 11.352 12.164 1.00 92.25 229 VAL A CA 1
ATOM 1760 C C . VAL A 1 229 ? -16.372 10.392 13.158 1.00 92.25 229 VAL A C 1
ATOM 1762 O O . VAL A 1 229 ? -15.911 10.820 14.215 1.00 92.25 229 VAL A O 1
ATOM 1765 N N . LEU A 1 230 ? -16.261 9.107 12.808 1.00 91.31 230 LEU A N 1
ATOM 1766 C CA . LEU A 1 230 ? -15.633 8.103 13.674 1.00 91.31 230 LEU A CA 1
ATOM 1767 C C . LEU A 1 230 ? -14.126 8.342 13.845 1.00 91.31 230 LEU A C 1
ATOM 1769 O O . LEU A 1 230 ? -13.610 8.247 14.956 1.00 91.31 230 LEU A O 1
ATOM 1773 N N . MET A 1 231 ? -13.423 8.700 12.767 1.00 84.38 231 MET A N 1
ATOM 1774 C CA . MET A 1 231 ? -11.990 9.015 12.805 1.00 84.38 231 MET A CA 1
ATOM 1775 C C . MET A 1 231 ? -11.682 10.323 13.549 1.00 84.38 231 MET A C 1
ATOM 1777 O O . MET A 1 231 ? -10.594 10.462 14.110 1.00 84.38 231 MET A O 1
ATOM 1781 N N . GLY A 1 232 ? -12.622 11.271 13.549 1.00 85.38 232 GLY A N 1
ATOM 1782 C CA . GLY A 1 232 ? -12.536 12.548 14.255 1.00 85.38 232 GLY A CA 1
ATOM 1783 C C . GLY A 1 232 ? -12.880 12.470 15.744 1.00 85.38 232 GLY A C 1
ATOM 1784 O O . GLY A 1 232 ? -12.689 13.460 16.441 1.00 85.38 232 GLY A O 1
ATOM 1785 N N . ASN A 1 233 ? -13.360 11.323 16.241 1.00 89.56 233 ASN A N 1
ATOM 1786 C CA . ASN A 1 233 ? -13.669 11.099 17.652 1.00 89.56 233 ASN A CA 1
ATOM 1787 C C . ASN A 1 233 ? -12.453 10.482 18.387 1.00 89.56 233 ASN A C 1
ATOM 1789 O O . ASN A 1 233 ? -12.170 9.294 18.197 1.00 89.56 233 ASN A O 1
ATOM 1793 N N . PRO A 1 234 ? -11.738 11.236 19.250 1.00 87.81 234 PRO A N 1
ATOM 1794 C CA . PRO A 1 234 ? -10.517 10.750 19.900 1.00 87.81 234 PRO A CA 1
ATOM 1795 C C . PRO A 1 234 ? -10.749 9.575 20.855 1.00 87.81 234 PRO A C 1
ATOM 1797 O O . PRO A 1 234 ? -9.917 8.667 20.923 1.00 87.81 234 PRO A O 1
ATOM 1800 N N . GLU A 1 235 ? -11.881 9.561 21.565 1.00 91.19 235 GLU A N 1
ATOM 1801 C CA . GLU A 1 235 ? -12.236 8.482 22.492 1.00 91.19 235 GLU A CA 1
ATOM 1802 C C . GLU A 1 235 ? -12.487 7.181 21.729 1.00 91.19 235 GLU A C 1
ATOM 1804 O O . GLU A 1 235 ? -11.953 6.130 22.083 1.00 91.19 235 GLU A O 1
ATOM 1809 N N . PHE A 1 236 ? -13.243 7.258 20.631 1.00 90.75 236 PHE A N 1
ATOM 1810 C CA . PHE A 1 236 ? -13.535 6.108 19.782 1.00 90.75 236 PHE A CA 1
ATOM 1811 C C . PHE A 1 236 ? -12.272 5.595 19.076 1.00 90.75 236 PHE A C 1
ATOM 1813 O O . PHE A 1 236 ? -12.002 4.391 19.087 1.00 90.75 236 PHE A O 1
ATOM 1820 N N . LYS A 1 237 ? -11.453 6.507 18.532 1.00 86.88 237 LYS A N 1
ATOM 1821 C CA . LYS A 1 237 ? -10.166 6.180 17.903 1.00 86.88 237 LYS A CA 1
ATOM 1822 C C . LYS A 1 237 ? -9.234 5.456 18.868 1.00 86.88 237 LYS A C 1
ATOM 1824 O O . LYS A 1 237 ? -8.654 4.444 18.485 1.00 86.88 237 LYS A O 1
ATOM 1829 N N . THR A 1 238 ? -9.120 5.938 20.105 1.00 87.06 238 THR A N 1
ATOM 1830 C CA . THR A 1 238 ? -8.268 5.321 21.133 1.00 87.06 238 THR A CA 1
ATOM 1831 C C . THR A 1 238 ? -8.822 3.965 21.561 1.00 87.06 238 THR A C 1
ATOM 1833 O O . THR A 1 238 ? -8.100 2.972 21.538 1.00 87.06 238 THR A O 1
ATOM 1836 N N . LYS A 1 239 ? -10.124 3.889 21.867 1.00 90.62 239 LYS A N 1
ATOM 1837 C CA . LYS A 1 239 ? -10.781 2.660 22.336 1.00 90.62 239 LYS A CA 1
ATOM 1838 C C . LYS A 1 239 ? -10.644 1.495 21.354 1.00 90.62 239 LYS A C 1
ATOM 1840 O O . LYS A 1 239 ? -10.433 0.367 21.786 1.00 90.62 239 LYS A O 1
ATOM 1845 N N . TYR A 1 240 ? -10.779 1.760 20.055 1.00 91.12 240 TYR A N 1
ATOM 1846 C CA . TYR A 1 240 ? -10.743 0.726 19.014 1.00 91.12 240 TYR A CA 1
ATOM 1847 C C . TYR A 1 240 ? -9.440 0.699 18.217 1.00 91.12 240 TYR A C 1
ATOM 1849 O O . TYR A 1 240 ? -9.324 -0.080 17.274 1.00 91.12 240 TYR A O 1
ATOM 1857 N N . SER A 1 241 ? -8.459 1.531 18.583 1.00 89.88 241 SER A N 1
ATOM 1858 C CA . SER A 1 241 ? -7.197 1.666 17.847 1.00 89.88 241 SER A CA 1
ATOM 1859 C C . SER A 1 241 ? -7.435 1.861 16.348 1.00 89.88 241 SER A C 1
ATOM 1861 O O . SER A 1 241 ? -6.924 1.107 15.514 1.00 89.88 241 SER A O 1
ATOM 1863 N N . LEU A 1 242 ? -8.280 2.844 16.013 1.00 88.19 242 LEU A N 1
ATOM 1864 C CA . LEU A 1 242 ? -8.658 3.080 14.625 1.00 88.19 242 LEU A CA 1
ATOM 1865 C C . LEU A 1 242 ? -7.448 3.521 13.802 1.00 88.19 242 LEU A C 1
ATOM 1867 O O . LEU A 1 242 ? -6.782 4.512 14.117 1.00 88.19 242 LEU A O 1
ATOM 1871 N N . ALA A 1 243 ? -7.233 2.814 12.700 1.00 84.25 243 ALA A N 1
ATOM 1872 C CA . ALA A 1 243 ? -6.261 3.150 11.678 1.00 84.25 243 ALA A CA 1
ATOM 1873 C C . ALA A 1 243 ? -6.981 3.483 10.369 1.00 84.25 243 ALA A C 1
ATOM 1875 O O . ALA A 1 243 ? -7.996 2.878 10.017 1.00 84.25 243 ALA A O 1
ATOM 1876 N N . ALA A 1 244 ? -6.433 4.431 9.614 1.00 71.12 244 ALA A N 1
ATOM 1877 C CA . ALA A 1 244 ? -6.926 4.732 8.280 1.00 71.12 244 ALA A CA 1
ATOM 1878 C C . ALA A 1 244 ? -5.989 4.147 7.216 1.00 71.12 244 ALA A C 1
ATOM 1880 O O . ALA A 1 244 ? -4.776 4.345 7.252 1.00 71.12 244 ALA A O 1
ATOM 1881 N N . VAL A 1 245 ? -6.576 3.468 6.229 1.00 68.31 245 VAL A N 1
ATOM 1882 C CA . VAL A 1 245 ? -5.895 3.005 5.000 1.00 68.31 245 VAL A CA 1
ATOM 1883 C C . VAL A 1 245 ? -6.216 3.888 3.800 1.00 68.31 245 VAL A C 1
ATOM 1885 O O . VAL A 1 245 ? -6.210 3.454 2.649 1.00 68.31 245 VAL A O 1
ATOM 1888 N N . ASN A 1 246 ? -6.535 5.148 4.067 1.00 73.25 246 ASN A N 1
ATOM 1889 C CA . ASN A 1 246 ? -6.857 6.160 3.070 1.00 73.25 246 ASN A CA 1
ATOM 1890 C C . ASN A 1 246 ? -5.663 6.468 2.146 1.00 73.25 246 ASN A C 1
ATOM 1892 O O . ASN A 1 246 ? -4.532 6.051 2.391 1.00 73.25 246 ASN A O 1
ATOM 1896 N N . SER A 1 247 ? -5.931 7.164 1.034 1.00 72.56 247 SER A N 1
ATOM 1897 C CA . SER A 1 247 ? -4.947 7.456 -0.029 1.00 72.56 247 SER A CA 1
ATOM 1898 C C . SER A 1 247 ? -3.732 8.256 0.436 1.00 72.56 247 SER A C 1
ATOM 1900 O O . SER A 1 247 ? -2.735 8.314 -0.269 1.00 72.56 247 SER A O 1
ATOM 1902 N N . ILE A 1 248 ? -3.801 8.829 1.633 1.00 79.75 248 ILE A N 1
ATOM 1903 C CA . ILE A 1 248 ? -2.765 9.675 2.216 1.00 79.75 248 ILE A CA 1
ATOM 1904 C C . ILE A 1 248 ? -1.701 8.909 3.012 1.00 79.75 248 ILE A C 1
ATOM 1906 O O . ILE A 1 248 ? -0.718 9.514 3.429 1.00 79.75 248 ILE A O 1
ATOM 1910 N N . ASN A 1 249 ? -1.887 7.608 3.260 1.00 89.25 249 ASN A N 1
ATOM 1911 C CA . ASN A 1 249 ? -0.909 6.826 4.012 1.00 89.25 249 ASN A CA 1
ATOM 1912 C C . ASN A 1 249 ? 0.424 6.758 3.245 1.00 89.25 249 ASN A C 1
ATOM 1914 O O . ASN A 1 249 ? 0.453 6.320 2.092 1.00 89.25 249 ASN A O 1
ATOM 1918 N N . TRP A 1 250 ? 1.528 7.147 3.891 1.00 93.06 250 TRP A N 1
ATOM 1919 C CA . TRP A 1 250 ? 2.833 7.267 3.235 1.00 93.06 250 TRP A CA 1
ATOM 1920 C C . TRP A 1 250 ? 3.305 5.970 2.557 1.00 93.06 250 TRP A C 1
ATOM 1922 O O . TRP A 1 250 ? 3.818 6.012 1.437 1.00 93.06 250 TRP A O 1
ATOM 1932 N N . ALA A 1 251 ? 3.070 4.801 3.167 1.00 94.38 251 ALA A N 1
ATOM 1933 C CA . ALA A 1 251 ? 3.466 3.525 2.566 1.00 94.38 251 ALA A CA 1
ATOM 1934 C C . ALA A 1 251 ? 2.765 3.256 1.225 1.00 94.38 251 ALA A C 1
ATOM 1936 O O . ALA A 1 251 ? 3.337 2.587 0.364 1.00 94.38 251 ALA A O 1
ATOM 1937 N N . ARG A 1 252 ? 1.559 3.801 1.006 1.00 93.94 252 ARG A N 1
ATOM 1938 C CA . ARG A 1 252 ? 0.870 3.677 -0.285 1.00 93.94 252 ARG A CA 1
ATOM 1939 C C . ARG A 1 252 ? 1.587 4.467 -1.375 1.00 93.94 252 ARG A C 1
ATOM 1941 O O . ARG A 1 252 ? 1.850 3.914 -2.439 1.00 93.94 252 ARG A O 1
ATOM 1948 N N . ILE A 1 253 ? 1.961 5.713 -1.080 1.00 93.94 253 ILE A N 1
ATOM 1949 C CA . ILE A 1 253 ? 2.702 6.590 -2.001 1.00 93.94 253 ILE A CA 1
ATOM 1950 C C . ILE A 1 253 ? 4.061 5.961 -2.347 1.00 93.94 253 ILE A C 1
ATOM 1952 O O . ILE A 1 253 ? 4.453 5.885 -3.515 1.00 93.94 253 ILE A O 1
ATOM 1956 N N . LEU A 1 254 ? 4.757 5.442 -1.334 1.00 96.31 254 LEU A N 1
ATOM 1957 C CA . LEU A 1 254 ? 6.034 4.757 -1.509 1.00 96.31 254 LEU A CA 1
ATOM 1958 C C . LEU A 1 254 ? 5.904 3.499 -2.385 1.00 96.31 254 LEU A C 1
ATOM 1960 O O . LEU A 1 254 ? 6.692 3.310 -3.309 1.00 96.31 254 LEU A O 1
ATOM 1964 N N . ALA A 1 255 ? 4.876 2.673 -2.170 1.00 97.25 255 ALA A N 1
ATOM 1965 C CA . ALA A 1 255 ? 4.610 1.497 -3.000 1.00 97.25 255 ALA A CA 1
ATOM 1966 C C . ALA A 1 255 ? 4.314 1.857 -4.465 1.00 97.25 255 ALA A C 1
ATOM 1968 O O . ALA A 1 255 ? 4.804 1.197 -5.382 1.00 97.25 255 ALA A O 1
ATOM 1969 N N . GLN A 1 256 ? 3.544 2.923 -4.696 1.00 96.06 256 GLN A N 1
ATOM 1970 C CA . GLN A 1 256 ? 3.194 3.389 -6.041 1.00 96.06 256 GLN A CA 1
ATOM 1971 C C . GLN A 1 256 ? 4.386 3.995 -6.793 1.00 96.06 256 GLN A C 1
ATOM 1973 O O . GLN A 1 256 ? 4.448 3.951 -8.017 1.00 96.06 256 GLN A O 1
ATOM 1978 N N . THR A 1 257 ? 5.387 4.505 -6.080 1.00 96.38 257 THR A N 1
ATOM 1979 C CA . THR A 1 257 ? 6.617 5.027 -6.694 1.00 96.38 257 THR A CA 1
ATOM 1980 C C . THR A 1 257 ? 7.370 3.943 -7.476 1.00 96.38 257 THR A C 1
ATOM 1982 O O . THR A 1 257 ? 7.985 4.221 -8.506 1.00 96.38 257 THR A O 1
ATOM 1985 N N . VAL A 1 258 ? 7.310 2.689 -7.023 1.00 98.00 258 VAL A N 1
ATOM 1986 C CA . VAL A 1 258 ? 8.093 1.578 -7.585 1.00 98.00 258 VAL A CA 1
ATOM 1987 C C . VAL A 1 258 ? 7.772 1.332 -9.062 1.00 98.00 258 VAL A C 1
ATOM 1989 O O . VAL A 1 258 ? 8.688 1.155 -9.868 1.00 98.00 258 VAL A O 1
ATOM 1992 N N . TYR A 1 259 ? 6.495 1.365 -9.458 1.00 97.12 259 TYR A N 1
ATOM 1993 C CA . TYR A 1 259 ? 6.125 1.074 -10.845 1.00 97.12 259 TYR A CA 1
ATOM 1994 C C . TYR A 1 259 ? 6.598 2.146 -11.834 1.00 97.12 259 TYR A C 1
ATOM 1996 O O . TYR A 1 259 ? 6.740 1.848 -13.020 1.00 97.12 259 TYR A O 1
ATOM 2004 N N . TYR A 1 260 ? 6.907 3.366 -11.383 1.00 96.38 260 TYR A N 1
ATOM 2005 C CA . TYR A 1 260 ? 7.533 4.379 -12.236 1.00 96.38 260 TYR A CA 1
ATOM 2006 C C . TYR A 1 260 ? 8.980 4.006 -12.573 1.00 96.38 260 TYR A C 1
ATOM 2008 O O . TYR A 1 260 ? 9.356 4.064 -13.741 1.00 96.38 260 TYR A O 1
ATOM 2016 N N . PHE A 1 261 ? 9.766 3.533 -11.598 1.00 95.50 261 PHE A N 1
ATOM 2017 C CA . PHE A 1 261 ? 11.114 3.016 -11.865 1.00 95.50 261 PHE A CA 1
ATOM 2018 C C . PHE A 1 261 ? 11.074 1.823 -12.820 1.00 95.50 261 PHE A C 1
ATOM 2020 O O . PHE A 1 261 ? 11.773 1.810 -13.833 1.00 95.50 261 PHE A O 1
ATOM 2027 N N . VAL A 1 262 ? 10.223 0.838 -12.527 1.00 95.88 262 VAL A N 1
ATOM 2028 C CA . VAL A 1 262 ? 10.115 -0.388 -13.330 1.00 95.88 262 VAL A CA 1
ATOM 2029 C C . VAL A 1 262 ? 9.664 -0.078 -14.757 1.00 95.88 262 VAL A C 1
ATOM 2031 O O . VAL A 1 262 ? 10.263 -0.570 -15.716 1.00 95.88 262 VAL A O 1
ATOM 2034 N N . SER A 1 263 ? 8.644 0.767 -14.923 1.00 94.81 263 SER A N 1
ATOM 2035 C CA . SER A 1 263 ? 8.140 1.123 -16.251 1.00 94.81 263 SER A CA 1
ATOM 2036 C C . SER A 1 263 ? 9.145 1.947 -17.054 1.00 94.81 263 SER A C 1
ATOM 2038 O O . SER A 1 263 ? 9.370 1.640 -18.227 1.00 94.81 263 SER A O 1
ATOM 2040 N N . TYR A 1 264 ? 9.817 2.916 -16.427 1.00 93.19 264 TYR A N 1
ATOM 2041 C 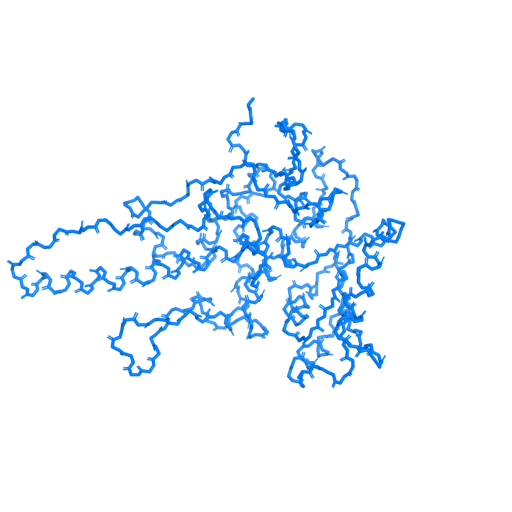CA . TYR A 1 264 ? 10.891 3.687 -17.051 1.00 93.19 264 TYR A CA 1
ATOM 2042 C C . TYR A 1 264 ? 12.016 2.773 -17.550 1.00 93.19 264 TYR A C 1
ATOM 2044 O O . TYR A 1 264 ? 12.357 2.800 -18.734 1.00 93.19 264 TYR A O 1
ATOM 2052 N N . LEU A 1 265 ? 12.535 1.890 -16.691 1.00 92.31 265 LEU A N 1
ATOM 2053 C CA . LEU A 1 265 ? 13.592 0.940 -17.050 1.00 92.31 265 LEU A CA 1
ATOM 2054 C C . LEU A 1 265 ? 13.161 0.006 -18.190 1.00 92.31 265 LEU A C 1
ATOM 2056 O O . LEU A 1 265 ? 13.930 -0.233 -19.124 1.00 92.31 265 LEU A O 1
ATOM 2060 N N . ALA A 1 266 ? 11.916 -0.481 -18.164 1.00 90.31 266 ALA A N 1
ATOM 2061 C CA . ALA A 1 266 ? 11.370 -1.344 -19.209 1.00 90.31 266 ALA A CA 1
ATOM 2062 C C . ALA A 1 266 ? 11.256 -0.635 -20.571 1.00 90.31 266 ALA A C 1
ATOM 2064 O O . ALA A 1 266 ? 11.501 -1.250 -21.616 1.00 90.31 266 ALA A O 1
ATOM 2065 N N . VAL A 1 267 ? 10.893 0.652 -20.581 1.00 89.00 267 VAL A N 1
ATOM 2066 C CA . VAL A 1 267 ? 10.832 1.467 -21.803 1.00 89.00 267 VAL A CA 1
ATOM 2067 C C . VAL A 1 267 ? 12.238 1.763 -22.320 1.00 89.00 267 VAL A C 1
ATOM 2069 O O . VAL A 1 267 ? 12.517 1.509 -23.496 1.00 89.00 267 VAL A O 1
ATOM 2072 N N . MET A 1 268 ? 13.141 2.216 -21.450 1.00 85.81 268 MET A N 1
ATOM 2073 C CA . MET A 1 268 ? 14.501 2.597 -21.832 1.00 85.81 268 MET A CA 1
ATOM 2074 C C . MET A 1 268 ? 15.314 1.417 -22.363 1.00 85.81 268 MET A C 1
ATOM 2076 O O . MET A 1 268 ? 15.956 1.543 -23.406 1.00 85.81 268 MET A O 1
ATOM 2080 N N . LYS A 1 269 ? 15.213 0.235 -21.741 1.00 82.25 269 LYS A N 1
ATOM 2081 C CA . LYS A 1 269 ? 15.879 -0.990 -22.220 1.00 82.25 269 LYS A CA 1
ATOM 2082 C C . LYS A 1 269 ? 15.500 -1.322 -23.667 1.00 82.25 269 LYS A C 1
ATOM 2084 O O . LYS A 1 269 ? 16.359 -1.701 -24.462 1.00 82.25 269 LYS A O 1
ATOM 2089 N N . LYS A 1 270 ? 14.226 -1.136 -24.038 1.00 77.19 270 LYS A N 1
ATOM 2090 C CA . LYS A 1 270 ? 13.743 -1.359 -25.412 1.00 77.19 270 LYS A CA 1
ATOM 2091 C C . LYS A 1 270 ? 14.254 -0.299 -26.392 1.00 77.19 270 LYS A C 1
ATOM 2093 O O . LYS A 1 270 ? 14.584 -0.654 -27.523 1.00 77.19 270 LYS A O 1
ATOM 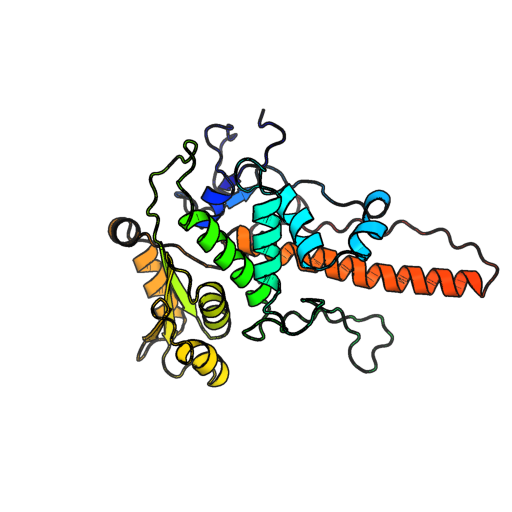2098 N N . LEU A 1 271 ? 14.316 0.970 -25.983 1.00 75.88 271 LEU A N 1
ATOM 2099 C CA . LEU A 1 271 ? 14.811 2.064 -26.828 1.00 75.88 271 LEU A CA 1
ATOM 2100 C C . LEU A 1 271 ? 16.312 1.931 -27.102 1.00 75.88 271 LEU A C 1
ATOM 2102 O O . LEU A 1 271 ? 16.709 1.893 -28.265 1.00 75.88 271 LEU A O 1
ATOM 2106 N N . VAL A 1 272 ? 17.124 1.733 -26.059 1.00 73.19 272 VAL A N 1
ATOM 2107 C CA . VAL A 1 272 ? 18.579 1.554 -26.198 1.00 73.19 272 VAL A CA 1
ATOM 2108 C C . VAL A 1 272 ? 18.916 0.320 -27.028 1.00 73.19 272 VAL A C 1
ATOM 2110 O O . VAL A 1 272 ? 19.824 0.356 -27.857 1.00 73.19 272 VAL A O 1
ATOM 2113 N N . TRP A 1 273 ? 18.173 -0.778 -26.860 1.00 59.69 273 TRP A N 1
ATOM 2114 C CA . TRP A 1 273 ? 18.360 -1.959 -27.700 1.00 59.69 273 TRP A CA 1
ATOM 2115 C C . TRP A 1 273 ? 18.032 -1.686 -29.176 1.00 59.69 273 TRP A C 1
ATOM 2117 O O . TRP A 1 273 ? 18.768 -2.129 -30.059 1.00 59.69 273 TRP A O 1
ATOM 2127 N N . LYS A 1 274 ? 16.960 -0.931 -29.458 1.00 60.56 274 LYS A N 1
ATOM 212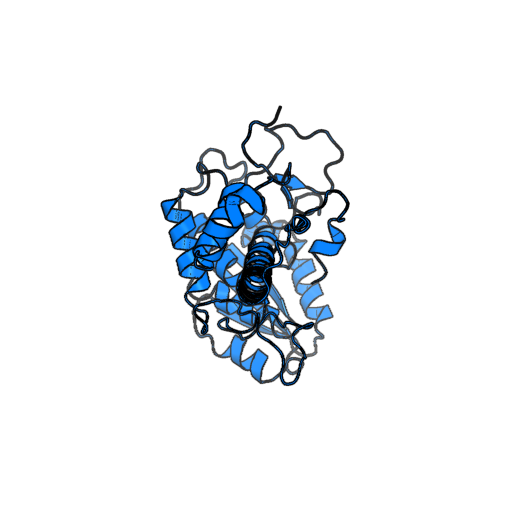8 C CA . LYS A 1 274 ? 16.586 -0.551 -30.828 1.00 60.56 274 LYS A CA 1
ATOM 2129 C C . LYS A 1 274 ? 17.665 0.318 -31.475 1.00 60.56 274 LYS A C 1
ATOM 2131 O O . LYS A 1 274 ? 18.033 0.047 -32.614 1.00 60.56 274 LYS A O 1
ATOM 2136 N N . GLU A 1 275 ? 18.199 1.301 -30.753 1.00 62.84 275 GLU A N 1
ATOM 2137 C CA . GLU A 1 275 ? 19.295 2.148 -31.236 1.00 62.84 275 GLU A CA 1
ATOM 2138 C C . GLU A 1 275 ? 20.555 1.334 -31.501 1.00 62.84 275 GLU A C 1
ATOM 2140 O O . GLU A 1 275 ? 21.015 1.325 -32.634 1.00 62.84 275 GLU A O 1
ATOM 2145 N N . ARG A 1 276 ? 21.042 0.543 -30.531 1.00 65.31 276 ARG A N 1
ATOM 2146 C CA . ARG A 1 276 ? 22.228 -0.315 -30.724 1.00 65.31 276 ARG A CA 1
ATOM 2147 C C . ARG A 1 276 ? 22.096 -1.234 -31.941 1.00 65.31 276 ARG A C 1
ATOM 2149 O O . ARG A 1 276 ? 23.073 -1.445 -32.649 1.00 65.31 276 ARG A O 1
ATOM 2156 N N . ARG A 1 277 ? 20.899 -1.767 -32.209 1.00 52.25 277 ARG A N 1
ATOM 2157 C CA . ARG A 1 277 ? 20.634 -2.605 -33.389 1.00 52.25 277 ARG A CA 1
ATOM 2158 C C . ARG A 1 277 ? 20.640 -1.805 -34.697 1.00 52.25 277 ARG A C 1
ATOM 2160 O O . ARG A 1 277 ? 21.095 -2.329 -35.708 1.00 52.25 277 ARG A O 1
ATOM 2167 N N . MET A 1 278 ? 20.161 -0.561 -34.691 1.00 55.62 278 MET A N 1
ATOM 2168 C CA . MET A 1 278 ? 20.279 0.331 -35.850 1.00 55.62 278 MET A CA 1
ATOM 2169 C C . MET A 1 278 ? 21.741 0.735 -36.084 1.00 55.62 278 MET A C 1
ATOM 2171 O O . MET A 1 278 ? 22.222 0.568 -37.198 1.00 55.62 278 MET A O 1
ATOM 2175 N N . SER A 1 279 ? 22.479 1.131 -35.043 1.00 57.84 279 SER A N 1
ATOM 2176 C CA . SER A 1 279 ? 23.903 1.503 -35.109 1.00 57.84 279 SER A CA 1
ATOM 2177 C C . SER A 1 279 ? 24.837 0.329 -35.433 1.00 57.84 279 SER A C 1
ATOM 2179 O O . SER A 1 279 ? 25.945 0.535 -35.906 1.00 57.84 279 SER A O 1
ATOM 2181 N N . ALA A 1 280 ? 24.423 -0.916 -35.184 1.00 57.88 280 ALA A N 1
ATOM 2182 C CA . ALA A 1 280 ? 25.153 -2.099 -35.646 1.00 57.88 280 ALA A CA 1
ATOM 2183 C C . ALA A 1 280 ? 24.916 -2.384 -37.142 1.00 57.88 280 ALA A C 1
ATOM 2185 O O . ALA A 1 280 ? 25.788 -2.936 -37.807 1.00 57.88 280 ALA A O 1
ATOM 2186 N N . ASN A 1 281 ? 23.751 -1.997 -37.673 1.00 54.97 281 ASN A N 1
ATOM 2187 C CA . ASN A 1 281 ? 23.376 -2.195 -39.077 1.00 54.97 281 ASN A CA 1
ATOM 2188 C C . ASN A 1 281 ? 23.752 -1.012 -39.987 1.00 54.97 281 ASN A C 1
ATOM 2190 O O . ASN A 1 281 ? 23.821 -1.175 -41.202 1.00 54.97 281 ASN A O 1
ATOM 2194 N N . SER A 1 282 ? 23.995 0.169 -39.424 1.00 45.06 282 SER A N 1
ATOM 2195 C CA . SER A 1 282 ? 24.543 1.339 -40.112 1.00 45.06 282 SER A CA 1
ATOM 2196 C C . SER A 1 282 ? 25.879 1.684 -39.466 1.00 45.06 282 SER A C 1
ATOM 2198 O O . SER A 1 282 ? 25.880 1.872 -38.260 1.00 45.06 282 SER A O 1
ATOM 2200 N N . HIS A 1 283 ? 26.988 1.800 -40.205 1.00 44.78 283 HIS A N 1
ATOM 2201 C CA . HIS A 1 283 ? 28.311 2.213 -39.690 1.00 44.78 283 HIS A CA 1
ATOM 2202 C C . HIS A 1 283 ? 28.337 3.667 -39.152 1.00 44.78 283 HIS A C 1
ATOM 2204 O O . HIS A 1 283 ? 29.117 4.501 -39.600 1.00 44.78 283 HIS A O 1
ATOM 2210 N N . VAL A 1 284 ? 27.454 3.999 -38.214 1.00 42.72 284 VAL A N 1
ATOM 2211 C CA . VAL A 1 284 ? 27.226 5.326 -37.652 1.00 42.72 284 VAL A CA 1
ATOM 2212 C C . VAL A 1 284 ? 27.318 5.195 -36.137 1.00 42.72 284 VAL A C 1
ATOM 2214 O O . VAL A 1 284 ? 26.510 4.517 -35.503 1.00 42.72 284 VAL A O 1
ATOM 2217 N N . SER A 1 285 ? 28.318 5.846 -35.545 1.00 36.94 285 SER A N 1
ATOM 2218 C CA . SER A 1 285 ? 28.446 5.960 -34.095 1.00 36.94 285 SER A CA 1
ATOM 2219 C C . SER A 1 285 ? 27.403 6.947 -33.568 1.00 36.94 285 SER A C 1
ATOM 2221 O O . SER A 1 285 ? 27.552 8.158 -33.724 1.00 36.94 285 SER A O 1
ATOM 2223 N N . THR A 1 286 ? 26.342 6.451 -32.940 1.00 41.59 286 THR A N 1
ATOM 2224 C CA . THR A 1 286 ? 25.374 7.286 -32.216 1.00 41.59 286 THR A CA 1
ATOM 2225 C C . THR A 1 286 ? 25.846 7.491 -30.778 1.00 41.59 286 THR A C 1
ATOM 2227 O O . THR A 1 286 ? 25.870 6.545 -29.990 1.00 41.59 286 THR A O 1
ATOM 2230 N N . SER A 1 287 ? 26.223 8.723 -30.430 1.00 36.84 287 SER A N 1
ATOM 2231 C CA . SER A 1 287 ? 26.433 9.152 -29.045 1.00 36.84 287 SER A CA 1
ATOM 2232 C C . SER A 1 287 ? 25.082 9.242 -28.329 1.00 36.84 287 SER A C 1
ATOM 2234 O O . SER A 1 287 ? 24.217 10.002 -28.765 1.00 36.84 287 SER A O 1
ATOM 2236 N N . LEU A 1 288 ? 24.893 8.493 -27.239 1.00 39.56 288 LEU A N 1
ATOM 2237 C CA . LEU A 1 288 ? 23.713 8.642 -26.382 1.00 39.56 288 LEU A CA 1
ATOM 2238 C C . LEU A 1 288 ? 23.695 10.054 -25.777 1.00 39.56 288 LEU A C 1
ATOM 2240 O O . LEU A 1 288 ? 24.576 10.388 -24.985 1.00 39.56 288 LEU A O 1
ATOM 2244 N N . SER A 1 289 ? 22.677 10.862 -26.080 1.00 40.03 289 SER A N 1
ATOM 2245 C CA . SER A 1 289 ? 22.265 11.914 -25.149 1.00 40.03 289 SER A CA 1
ATOM 2246 C C . SER A 1 289 ? 21.733 11.213 -23.901 1.00 40.03 289 SER A C 1
ATOM 2248 O O . SER A 1 289 ? 20.853 10.357 -24.012 1.00 40.03 289 SER A O 1
ATOM 2250 N N . GLN A 1 290 ? 22.307 11.504 -22.730 1.00 42.84 290 GLN A N 1
ATOM 2251 C CA . GLN A 1 290 ? 21.863 10.891 -21.477 1.00 42.84 290 GLN A CA 1
ATOM 2252 C C . GLN A 1 290 ? 20.349 11.109 -21.326 1.00 42.84 290 GLN A C 1
ATOM 2254 O O . GLN A 1 290 ? 19.910 12.257 -21.408 1.00 42.84 290 GLN A O 1
ATOM 2259 N N . PRO A 1 291 ? 19.542 10.047 -21.157 1.00 44.38 291 PRO A N 1
ATOM 2260 C CA . PRO A 1 291 ? 18.122 10.222 -20.904 1.00 44.38 291 PRO A CA 1
ATOM 2261 C C . PRO A 1 291 ? 17.960 11.008 -19.602 1.00 44.38 291 PRO A C 1
ATOM 2263 O O . PRO A 1 291 ? 18.639 10.718 -18.614 1.00 44.38 291 PRO A O 1
ATOM 2266 N N . GLU A 1 292 ? 17.094 12.021 -19.626 1.00 44.44 292 GLU A N 1
ATOM 2267 C CA . GLU A 1 292 ? 16.796 12.848 -18.459 1.00 44.44 292 GLU A CA 1
ATOM 2268 C C . GLU A 1 292 ? 16.437 11.957 -17.258 1.00 44.44 292 GLU A C 1
ATOM 2270 O O . GLU A 1 292 ? 15.795 10.906 -17.391 1.00 44.44 292 GLU A O 1
ATOM 2275 N N . THR A 1 293 ? 16.929 12.350 -16.082 1.00 42.88 293 THR A N 1
ATOM 2276 C CA . THR A 1 293 ? 16.739 11.598 -14.837 1.00 42.88 293 THR A CA 1
ATOM 2277 C C . THR A 1 293 ? 15.245 11.506 -14.532 1.00 42.88 293 THR A C 1
ATOM 2279 O O . THR A 1 293 ? 14.534 12.505 -14.604 1.00 42.88 293 THR A O 1
ATOM 2282 N N . LEU A 1 294 ? 14.763 10.317 -14.162 1.00 42.97 294 LEU A N 1
ATOM 2283 C CA . LEU A 1 294 ? 13.396 10.136 -13.678 1.00 42.97 294 LEU A CA 1
ATOM 2284 C C . LEU A 1 294 ? 13.231 10.863 -12.327 1.00 42.97 294 LEU A C 1
ATOM 2286 O O . LEU A 1 294 ? 13.539 10.308 -11.273 1.00 42.97 294 LEU A O 1
ATOM 2290 N N . GLU A 1 295 ? 12.755 12.108 -12.348 1.00 42.19 295 GLU A N 1
ATOM 2291 C CA . GLU A 1 295 ? 12.365 12.846 -11.142 1.00 42.19 295 GLU A CA 1
ATOM 2292 C C . GLU A 1 295 ? 10.942 12.458 -10.735 1.00 42.19 295 GLU A C 1
ATOM 2294 O O . GLU A 1 295 ? 9.970 13.098 -11.127 1.00 42.19 295 GLU A O 1
ATOM 2299 N N . ILE A 1 296 ? 10.797 11.395 -9.938 1.00 47.06 296 ILE A N 1
ATOM 2300 C CA . ILE A 1 296 ? 9.479 11.056 -9.381 1.00 47.06 296 ILE A CA 1
ATOM 2301 C C . ILE A 1 296 ? 9.089 12.104 -8.334 1.00 47.06 296 ILE A C 1
ATOM 2303 O O . ILE A 1 296 ? 7.963 12.578 -8.359 1.00 47.06 296 ILE A O 1
ATOM 2307 N N . PHE A 1 297 ? 10.036 12.531 -7.486 1.00 39.28 297 PHE A N 1
ATOM 2308 C CA . PHE A 1 297 ? 9.855 13.497 -6.395 1.00 39.28 297 PHE A CA 1
ATOM 2309 C C . PHE A 1 297 ? 10.690 14.764 -6.625 1.00 39.28 297 PHE A C 1
ATOM 2311 O O . PHE A 1 297 ? 11.708 14.977 -5.967 1.00 39.28 297 PHE A O 1
ATOM 2318 N N . SER A 1 298 ? 10.278 15.618 -7.562 1.00 33.91 298 SER A N 1
ATOM 2319 C CA . SER A 1 298 ? 10.913 16.932 -7.719 1.00 33.91 298 SER A CA 1
ATOM 2320 C C . SER A 1 298 ? 10.543 17.836 -6.528 1.00 33.91 298 SER A C 1
ATOM 2322 O O . SER A 1 298 ? 9.376 17.827 -6.113 1.00 33.91 298 SER A O 1
ATOM 2324 N N . PRO A 1 299 ? 11.452 18.666 -5.981 1.00 33.88 299 PRO A N 1
ATOM 2325 C CA . PRO A 1 299 ? 11.111 19.661 -4.954 1.00 33.88 299 PRO A CA 1
ATOM 2326 C C . PRO A 1 299 ? 10.050 20.681 -5.419 1.00 33.88 299 PRO A C 1
ATOM 2328 O O . PRO A 1 299 ? 9.459 21.377 -4.596 1.00 33.88 299 PRO A O 1
ATOM 2331 N N . HIS A 1 300 ? 9.756 20.735 -6.722 1.00 32.44 300 HIS A N 1
ATOM 2332 C CA . HIS A 1 300 ? 8.688 21.545 -7.316 1.00 32.44 300 HIS A CA 1
ATOM 2333 C C . HIS A 1 300 ? 7.313 20.841 -7.371 1.00 32.44 300 HIS A C 1
ATOM 2335 O O . HIS A 1 300 ? 6.325 21.444 -7.797 1.00 32.44 300 HIS A O 1
ATOM 2341 N N . THR A 1 301 ? 7.213 19.579 -6.935 1.00 36.03 301 THR A N 1
ATOM 2342 C CA . THR A 1 301 ? 5.959 18.802 -6.924 1.00 36.03 301 THR A CA 1
ATOM 2343 C C . THR A 1 301 ? 5.240 18.960 -5.583 1.00 36.03 301 THR A C 1
ATOM 2345 O O . THR A 1 301 ? 5.657 18.409 -4.566 1.00 36.03 301 THR A O 1
ATOM 2348 N N . THR A 1 302 ? 4.135 19.708 -5.558 1.00 30.45 302 THR A N 1
ATOM 2349 C CA . THR A 1 302 ? 3.356 19.953 -4.334 1.00 30.45 302 THR A CA 1
ATOM 2350 C C . THR A 1 302 ? 2.720 18.668 -3.780 1.00 30.45 302 THR A C 1
ATOM 2352 O O . THR A 1 302 ? 2.164 17.907 -4.575 1.00 30.45 302 THR A O 1
ATOM 2355 N N . PRO A 1 303 ? 2.683 18.455 -2.441 1.00 35.66 303 PRO A N 1
ATOM 2356 C CA . PRO A 1 303 ? 2.008 17.331 -1.764 1.00 35.66 303 PRO A CA 1
ATOM 2357 C C . PRO A 1 303 ? 0.596 17.015 -2.291 1.00 35.66 303 PRO A C 1
ATOM 2359 O O . PRO A 1 303 ? 0.204 15.857 -2.382 1.00 35.66 303 PRO A O 1
ATOM 2362 N N . SER A 1 304 ? -0.148 18.033 -2.733 1.00 29.98 304 SER A N 1
ATOM 2363 C CA . SER A 1 304 ? -1.487 17.893 -3.318 1.00 29.98 304 SER A CA 1
ATOM 2364 C C . SER A 1 304 ? -1.553 17.035 -4.589 1.00 29.98 304 SER A C 1
ATOM 2366 O O . SER A 1 304 ? -2.569 16.383 -4.809 1.00 29.98 304 SER A O 1
ATOM 2368 N N . LYS A 1 305 ? -0.488 16.984 -5.403 1.00 30.97 305 LYS A N 1
ATOM 2369 C CA . LYS A 1 305 ? -0.441 16.162 -6.628 1.00 30.97 305 LYS A CA 1
ATOM 2370 C C . LYS A 1 305 ? -0.159 14.680 -6.357 1.00 30.97 305 LYS A C 1
ATOM 2372 O O . LYS A 1 305 ? -0.413 13.854 -7.224 1.00 30.97 305 LYS A O 1
ATOM 2377 N N . TRP A 1 306 ? 0.324 14.345 -5.161 1.00 34.31 306 TRP A N 1
ATOM 2378 C CA . TRP A 1 306 ? 0.606 12.970 -4.730 1.00 34.31 306 TRP A CA 1
ATOM 2379 C C . TRP A 1 306 ? -0.647 12.226 -4.267 1.00 34.31 306 TRP A C 1
ATOM 2381 O O . TRP A 1 306 ? -0.688 11.003 -4.290 1.00 34.31 306 TRP A O 1
ATOM 2391 N N . VAL A 1 307 ? -1.659 12.978 -3.829 1.00 33.88 307 VAL A N 1
ATOM 2392 C CA . VAL A 1 307 ? -2.861 12.463 -3.157 1.00 33.88 307 VAL A CA 1
ATOM 2393 C C . VAL A 1 307 ? -4.047 12.317 -4.119 1.00 33.88 307 VAL A C 1
ATOM 2395 O O . VAL A 1 307 ? -5.012 11.626 -3.799 1.00 33.88 307 VAL A O 1
ATOM 2398 N N . SER A 1 308 ? -3.999 12.947 -5.298 1.00 26.08 308 SER A N 1
ATOM 2399 C CA . SER A 1 308 ? -5.128 13.021 -6.234 1.00 26.08 308 SER A CA 1
ATOM 2400 C C . SER A 1 308 ? -5.135 11.946 -7.339 1.00 26.08 308 SER A C 1
ATOM 2402 O O . SER A 1 308 ? -5.613 12.231 -8.437 1.00 26.08 308 SER A O 1
ATOM 2404 N N . GLN A 1 309 ? -4.617 10.737 -7.085 1.00 28.91 309 GLN A N 1
ATOM 2405 C CA . GLN A 1 309 ? -4.822 9.553 -7.943 1.00 28.91 309 GLN A CA 1
ATOM 2406 C C . GLN A 1 309 ? -5.250 8.324 -7.133 1.00 28.91 309 GLN A C 1
ATOM 2408 O O . GLN A 1 309 ? -4.568 7.984 -6.140 1.00 28.91 309 GLN A O 1
#

InterPro domains:
  IPR000634 Serine/threonine dehydratase, pyridoxal-phosphate-binding site [PS00165] (118-132)
  IPR029144 Threonine synthase, N-terminal [PF14821] (8-93)
  IPR036052 Tryptophan synthase beta chain-like, PALP domain superfamily [G3DSA:3.40.50.1100] (115-270)
  IPR036052 Tryptophan synthase beta chain-like, PALP domain superfamily [G3DSA:3.40.50.1100] (124-249)
  IPR036052 Tryptophan synthase beta chain-like, PALP domain superfamily [SSF53686] (6-267)
  IPR037158 Threonine synthase, N-terminal domain superfamily [G3DSA:3.90.1380.10] (3-99)
  IPR051166 Threonine Synthase [PTHR42690] (8-274)

Foldseek 3Di:
DDPLAKWKDFPPPPDDDDPLRTHALLCLQLALADPVRGFIDIPDDDDQDDCVPPLVPLLPDALLVLLLSLVCSRHPCVRPNSVRSSVLSCQLQVQFQDRNQWDWADPDPDPLPDIDTLLQRHPLRDVLSLQLLSSLSSLLVCLVDPHPPPDPDDAHSAEEEEEEDLFRNLLSNCVNNAPRPRYAYEYEYAAPRHDPSRVCSQVVRPRPSRHYHHDYPDDSVVSVVVVVVQCVDPVNCRVRVYGYPALRRVSSLSSSVSVLSNNVSVSVVVVVVVVVVVCVVDVDDDDDPRPDDPCPDDPPDDPVVSRPD

pLDDT: mean 84.67, std 18.04, range [26.08, 98.69]

Radius of gyration: 21.14 Å; chains: 1; bounding box: 59×40×64 Å

=== Feature glossary ===
The record interleaves many kinds of information about one protein. Here is each kind framed as the question it answers.

Q: What does the local fold look like, residue by residue?
A: The Foldseek 3Di string encodes local tertiary geometry as a 20-letter alphabet — one character per residue — derived from the relative positions of nearby Cα atoms. Unlike the amino-acid sequence, 3Di is a direct function of the 3D structure, so two proteins with the same fold have similar 3Di strings even at low sequence identity.

Q: Which residues are in helices, strands, or loops?
A: The SS8 string is DSSP's per-residue secondary-structure call. α-helix (H) means an i→i+4 H-bond ladder; β-strand (E) means the residue participates in a β-sheet; 3₁₀ (G) and π (I) are tighter and wider helices; T/S are turns/bends; '-' is loop.

Q: How big and how compact is the whole molecule?
A: Radius of gyration (Rg) is the root-mean-square distance of Cα atoms from their centroid — a single number for overall size and compactness. A globular domain of N residues has Rg ≈ 2.2·N^0.38 Å; an extended or disordered chain has a much larger Rg. The Cα contact count is the number of residue pairs whose Cα atoms are within 8 Å and are more than four positions apart in sequence — a standard proxy for tertiary packing density. The bounding box is the smallest axis-aligned box enclosing all Cα atoms.

Q: Where is each backbone atom in 3D?
A: Structure coordinates are given as an mmCIF _atom_site loop: one row per atom with element, residue name, chain id, sequence number, and x/y/z position in Å. Only the four main-chain atoms per residue are included here; side chains are omitted to keep the record compact.

Q: What is the amino-acid chain?
A: Primary structure: the covalent order of the twenty standard amino acids along the backbone. Two proteins with the same sequence will (almost always) fold to the same structure; two with 30% identity often share a fold but not the details.

Q: What if only a Cα trace is available?
A: Three-state secondary structure (P-SEA) collapses the eight DSSP classes into helix (a), strand (b), and coil (c). P-SEA assigns these from Cα geometry alone — distances and angles — without requiring backbone oxygens, so it works on any Cα trace.

Q: What family and function is it annotated with?
A: Database cross-references. InterPro integrates a dozen domain/family signature databases into unified entries with residue-range hits. GO terms attach function/process/location labels with evidence codes. CATH codes position the fold in a four-level structural taxonomy. Organism is the NCBI-taxonomy species name.

Q: How confident is the AlphaFold model at each residue?
A: pLDDT is the predicted lDDT-Cα score: AlphaFold's confidence that the local environment of each residue (all inter-atomic distances within 15 Å) is correctly placed. It is a per-residue number between 0 and 100, with higher meaning more reliable.

Q: How mobile is each atom in the crystal?
A: B-factor (Debye–Waller factor) reflects atomic displacement in the crystal lattice. It is an experimental observable (units Å²), not a prediction; low values mean the atom is pinned down, high values mean it moves or is heterogeneous across the crystal.

Q: Which residues are buried vs exposed?
A: SASA measures how much of the protein is reachable by solvent. It is computed by rolling a water-sized probe over the atomic surface and summing the exposed area (Å²). Per-residue SASA distinguishes core (buried, low SASA) from surface (exposed, high SASA) residues; total SASA is a whole-molecule size measure.

Q: What do the diagnostic plots show?
A: Plot images: a contact map (which residues are close in 3D, as an N×N binary image), a Ramachandran scatter (backbone torsion angles, revealing secondary-structure composition at a glance), and — for AlphaFold structures — a PAE heatmap (pairwise prediction confidence).

Q: What known structures does this most resemble?
A: The Foldseek neighbor list gives the closest experimentally determined structures in the PDB, ranked by structural alignment. TM-score near 1 means near-identical fold; near 0.3 means only rough topology match. This is how one finds what a novel AlphaFold prediction most resembles in the solved-structure universe.

Q: Are the domains correctly placed relative to each other?
A: Predicted aligned error is AlphaFold's pairwise confidence. Unlike pLDDT (per-residue), PAE is per-residue-pair and captures whether two parts of the structure are correctly placed relative to each other. Units are ångströms of expected positional error.

Q: What do the rendered images show?
A: Structure images are PyMOL renders from six orthogonal camera directions. Cartoon representation draws helices as coils and strands as arrows; sticks shows the backbone as bonds; surface shows the solvent-excluded envelope. Rainbow coloring maps sequence position to hue (blue→red, N→C); chain coloring assigns a distinct color per polypeptide.

Q: What are the backbone torsion angles?
A: φ (phi) and ψ (psi) are the two rotatable backbone dihedrals per residue: φ is the C(i-1)–N–Cα–C torsion, ψ is the N–Cα–C–N(i+1) torsion, both in degrees on (−180°, 180°]. α-helical residues cluster near (−60°, −45°); β-strand residues near (−120°, +130°). A Ramachandran plot is simply a scatter of (φ, ψ) for every residue.